Protein AF-A0A935PCY6-F1 (afdb_monomer)

Nearest PDB structures (foldseek):
  4gn3-assembly4_H  TM=4.640E-01  e=1.807E+00  Pyrobaculum aerophilum
  2j1k-assembly2_B  TM=3.816E-01  e=4.977E+00  Homo sapiens
  5gs1-assembly1_L  TM=2.403E-01  e=5.571E+00  Homo sapiens

Radius of gyration: 30.56 Å; Cα contacts (8 Å, |Δi|>4): 396; chains: 1; bounding box: 49×56×111 Å

Secondary structure (DSSP, 8-state):
---------------------PPPPEEEEEEEEEETTEEEEEEEE-SS-EEE---EE--B-TTSSBPP-GGGTTEEEEEEEEEETTTEEEE-GGG-EEEEE---SS-TTTS-EEEES-EETTEEEBSEEETTEEETHHHHHHHHHHTTSSEEEEEEEEE-SSEEEGGGTEEE-STT-EEEEEEEEES--

Solvent-accessible surface area (backbone atoms only — not comparable to full-atom values): 10637 Å² total; per-residue (Å²): 138,85,82,87,79,84,83,80,79,79,79,81,76,79,77,77,77,72,80,78,77,68,78,69,72,40,61,33,37,39,32,28,31,24,58,92,56,28,40,34,32,48,36,39,36,54,88,85,53,74,48,74,52,83,44,85,42,73,42,18,31,87,91,69,49,74,50,86,37,64,93,41,55,54,25,18,35,34,36,36,33,31,40,38,84,87,80,43,37,32,35,42,74,88,52,56,41,80,78,44,66,45,78,62,87,67,53,95,82,72,58,46,51,75,36,72,51,41,60,53,95,90,28,35,28,27,36,25,25,29,93,95,38,57,47,51,70,54,21,45,19,51,53,18,41,75,73,65,24,55,18,52,75,46,72,45,64,43,85,34,70,58,14,26,22,66,75,65,74,42,75,38,77,49,94,83,27,34,15,31,55,30,38,28,24,23,54,85,106

Sequence (189 aa):
MGRLVALFVAGMGFLIAGSLGASAPVKVTITGCVTGGVLVTEKTDFGTHISEGEYRIRPFVPSGEPLDLAAHEGERIIMTGHLLPGDRFYAYAKSLRVLGPCTATAPPPESSRVYHGPTYKDIRVDRCWRSGDECDQVAADRFCRMHGYAGSADWAHAAHRPTYVIGDNRVCDESFCEGFTYIRCGGPK

Mean predicted aligned error: 16.54 Å

Structure (mmCIF, N/CA/C/O backbone):
data_AF-A0A935PCY6-F1
#
_entry.id   AF-A0A935PCY6-F1
#
loop_
_atom_site.group_PDB
_atom_site.id
_atom_site.type_symbol
_atom_site.label_atom_id
_atom_site.label_alt_id
_atom_site.label_comp_id
_atom_site.label_asym_id
_atom_site.label_entity_id
_atom_site.label_seq_id
_atom_site.pdbx_PDB_ins_code
_atom_site.Cartn_x
_atom_site.Cartn_y
_atom_site.Cartn_z
_atom_site.occupancy
_atom_site.B_iso_or_equiv
_atom_site.auth_seq_id
_atom_site.auth_comp_id
_atom_site.auth_asym_id
_atom_site.auth_atom_id
_atom_site.pdbx_PDB_model_num
ATOM 1 N N . MET A 1 1 ? 15.678 41.956 85.034 1.00 44.72 1 MET A N 1
ATOM 2 C CA . MET A 1 1 ? 16.331 42.106 83.714 1.00 44.72 1 MET A CA 1
ATOM 3 C C . MET A 1 1 ? 15.807 40.991 82.824 1.00 44.72 1 MET A C 1
ATOM 5 O O . MET A 1 1 ? 15.959 39.828 83.176 1.00 44.72 1 MET A O 1
ATOM 9 N N . GLY A 1 2 ? 15.013 41.363 81.817 1.00 39.47 2 GLY A N 1
ATOM 10 C CA . GLY A 1 2 ? 14.062 40.485 81.130 1.00 39.47 2 GLY A CA 1
ATOM 11 C C . GLY A 1 2 ? 14.705 39.518 80.139 1.00 39.47 2 GLY A C 1
ATOM 12 O O . GLY A 1 2 ? 15.582 39.894 79.368 1.00 39.47 2 GLY A O 1
ATOM 13 N N . ARG A 1 3 ? 14.231 38.270 80.156 1.00 42.34 3 ARG A N 1
ATOM 14 C CA . ARG A 1 3 ? 14.512 37.259 79.135 1.00 42.34 3 ARG A CA 1
ATOM 15 C C . ARG A 1 3 ? 13.475 37.401 78.021 1.00 42.34 3 ARG A C 1
ATOM 17 O O . ARG A 1 3 ? 12.295 37.162 78.262 1.00 42.34 3 ARG A O 1
ATOM 24 N N . LEU A 1 4 ? 13.910 37.804 76.827 1.00 44.31 4 LEU A N 1
ATOM 25 C CA . LEU A 1 4 ? 13.098 37.719 75.613 1.00 44.31 4 LEU A CA 1
ATOM 26 C C . LEU A 1 4 ? 12.872 36.242 75.266 1.00 44.31 4 LEU A C 1
ATOM 28 O O . LEU A 1 4 ? 13.824 35.502 75.026 1.00 44.31 4 LEU A O 1
ATOM 32 N N . VAL A 1 5 ? 11.608 35.830 75.229 1.00 46.66 5 VAL A N 1
ATOM 33 C CA . VAL A 1 5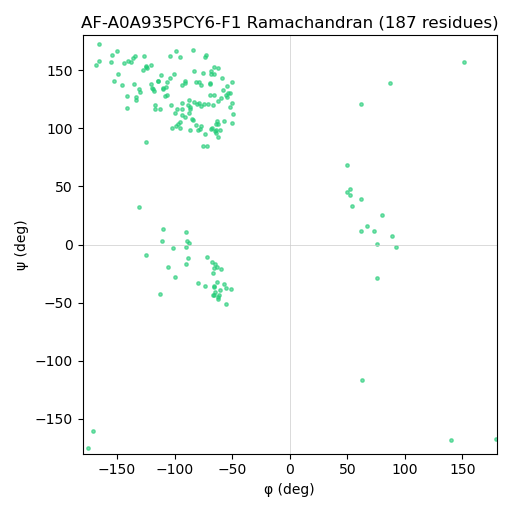 ? 11.167 34.562 74.641 1.00 46.66 5 VAL A CA 1
ATOM 34 C C . VAL A 1 5 ? 10.831 34.849 73.180 1.00 46.66 5 VAL A C 1
ATOM 36 O O . VAL A 1 5 ? 9.862 35.548 72.894 1.00 46.66 5 VAL A O 1
ATOM 39 N N . ALA A 1 6 ? 11.650 34.352 72.254 1.00 46.94 6 ALA A N 1
ATOM 40 C CA . ALA A 1 6 ? 11.364 34.406 70.824 1.00 46.94 6 ALA A CA 1
ATOM 41 C C . ALA A 1 6 ? 10.459 33.222 70.447 1.00 46.94 6 ALA A C 1
ATOM 43 O O . ALA A 1 6 ? 10.893 32.071 70.435 1.00 46.94 6 ALA A O 1
ATOM 44 N N . LEU A 1 7 ? 9.188 33.509 70.166 1.00 44.88 7 LEU A N 1
ATOM 45 C CA . LEU A 1 7 ? 8.232 32.566 69.587 1.00 44.88 7 LEU A CA 1
ATOM 46 C C . LEU A 1 7 ? 8.516 32.422 68.084 1.00 44.88 7 LEU A C 1
ATOM 48 O O . LEU A 1 7 ? 8.147 33.285 67.291 1.00 44.88 7 LEU A O 1
ATOM 52 N N . PHE A 1 8 ? 9.164 31.325 67.689 1.00 42.47 8 PHE A N 1
ATOM 53 C CA . PHE A 1 8 ? 9.205 30.879 66.295 1.00 42.47 8 PHE A CA 1
ATOM 54 C C . PHE A 1 8 ? 7.871 30.200 65.961 1.00 42.47 8 PHE A C 1
ATOM 56 O O . PHE A 1 8 ? 7.646 29.040 66.300 1.00 42.47 8 PHE A O 1
ATOM 63 N N . VAL A 1 9 ? 6.969 30.927 65.301 1.00 50.22 9 VAL A N 1
ATOM 64 C CA . VAL A 1 9 ? 5.782 30.335 64.674 1.00 50.22 9 VAL A CA 1
ATOM 65 C C . VAL A 1 9 ? 6.229 29.723 63.349 1.00 50.22 9 VAL A C 1
ATOM 67 O O . VAL A 1 9 ? 6.404 30.422 62.353 1.00 50.22 9 VAL A O 1
ATOM 70 N N . ALA A 1 10 ? 6.459 28.411 63.345 1.00 54.91 10 ALA A N 1
ATOM 71 C CA . ALA A 1 10 ? 6.641 27.646 62.120 1.00 54.91 10 ALA A CA 1
ATOM 72 C C . ALA A 1 10 ? 5.296 27.598 61.377 1.00 54.91 10 ALA A C 1
ATOM 74 O O . ALA A 1 10 ? 4.399 26.833 61.728 1.00 54.91 10 ALA A O 1
ATOM 75 N N . GLY A 1 11 ? 5.140 28.468 60.378 1.00 44.53 11 GLY A N 1
ATOM 76 C CA . GLY A 1 11 ? 4.009 28.453 59.457 1.00 44.53 11 GLY A CA 1
ATOM 77 C C . GLY A 1 11 ? 4.023 27.164 58.644 1.00 44.53 11 GLY A C 1
ATOM 78 O O . GLY A 1 11 ? 4.728 27.056 57.644 1.00 44.53 11 GLY A O 1
ATOM 79 N N . MET A 1 12 ? 3.255 26.175 59.092 1.00 55.69 12 MET A N 1
ATOM 80 C CA . MET A 1 12 ? 3.036 24.924 58.379 1.00 55.69 12 MET A CA 1
ATOM 81 C C . MET A 1 12 ? 2.067 25.207 57.227 1.00 55.69 12 MET A C 1
ATOM 83 O O . MET A 1 12 ? 0.850 25.103 57.363 1.00 55.69 12 MET A O 1
ATOM 87 N N . GLY A 1 13 ? 2.619 25.665 56.102 1.00 47.38 13 GLY A N 1
ATOM 88 C CA . GLY A 1 13 ? 1.884 25.824 54.856 1.00 47.38 13 GLY A CA 1
ATOM 89 C C . GLY A 1 13 ? 1.383 24.464 54.386 1.00 47.38 13 GLY A C 1
ATOM 90 O O . GLY A 1 13 ? 2.156 23.651 53.884 1.00 47.38 13 GLY A O 1
ATOM 91 N N . PHE A 1 14 ? 0.089 24.211 54.570 1.00 53.06 14 PHE A N 1
ATOM 92 C CA . PHE A 1 14 ? -0.615 23.102 53.938 1.00 53.06 14 PHE A CA 1
ATOM 93 C C . PHE A 1 14 ? -0.608 23.356 52.426 1.00 53.06 14 PHE A C 1
ATOM 95 O O . PHE A 1 14 ? -1.404 24.136 51.905 1.00 53.06 14 PHE A O 1
ATOM 102 N N . LEU A 1 15 ? 0.334 22.734 51.718 1.00 50.97 15 LEU A N 1
ATOM 103 C CA . LEU A 1 15 ? 0.291 22.651 50.265 1.00 50.97 15 LEU A CA 1
ATOM 104 C C . LEU A 1 15 ? -0.899 21.761 49.906 1.00 50.97 15 LEU A C 1
ATOM 106 O O . LEU A 1 15 ? -0.834 20.537 50.007 1.00 50.97 15 LEU A O 1
ATOM 110 N N . ILE A 1 16 ? -2.009 22.389 49.526 1.00 55.97 16 ILE A N 1
ATOM 111 C CA . ILE A 1 16 ? -3.122 21.702 48.880 1.00 55.97 16 ILE A CA 1
ATOM 112 C C . ILE A 1 16 ? -2.562 21.196 47.552 1.00 55.97 16 ILE A C 1
ATOM 114 O O . ILE A 1 16 ? -2.325 21.979 46.632 1.00 55.97 16 ILE A O 1
ATOM 118 N N . ALA A 1 17 ? -2.285 19.895 47.475 1.00 56.72 17 ALA A N 1
ATOM 119 C CA . ALA A 1 17 ? -1.972 19.231 46.223 1.00 56.72 17 ALA A CA 1
ATOM 120 C C . ALA A 1 17 ? -3.190 19.396 45.307 1.00 56.72 17 ALA A C 1
ATOM 122 O O . ALA A 1 17 ? -4.193 18.698 45.454 1.00 56.72 17 ALA A O 1
ATOM 123 N N . GLY A 1 18 ? -3.128 20.378 44.405 1.00 54.00 18 GLY A N 1
ATOM 124 C CA . GLY A 1 18 ? -4.090 20.501 43.324 1.00 54.00 18 GLY A CA 1
ATOM 125 C C . GLY A 1 18 ? -4.130 19.172 42.583 1.00 54.00 18 GLY A C 1
ATOM 126 O O . GLY A 1 18 ? -3.086 18.603 42.262 1.00 54.00 18 GLY A O 1
ATOM 127 N N . SER A 1 19 ? -5.331 18.645 42.370 1.00 58.16 19 SER A N 1
ATOM 128 C CA . SER A 1 19 ? -5.537 17.436 41.588 1.00 58.16 19 SER A CA 1
ATOM 129 C C . SER A 1 19 ? -4.945 17.693 40.204 1.00 58.16 19 SER A C 1
ATOM 131 O O . SER A 1 19 ? -5.502 18.463 39.424 1.00 58.16 19 SER A O 1
ATOM 133 N N . LEU A 1 20 ? -3.789 17.099 39.902 1.00 52.19 20 LEU A N 1
ATOM 134 C CA . LEU A 1 20 ? -3.294 17.031 38.535 1.00 52.19 20 LEU A CA 1
ATOM 135 C C . LEU A 1 20 ? -4.320 16.188 37.780 1.00 52.19 20 LEU A C 1
ATOM 137 O O . LEU A 1 20 ? -4.349 14.967 37.924 1.00 52.19 20 LEU A O 1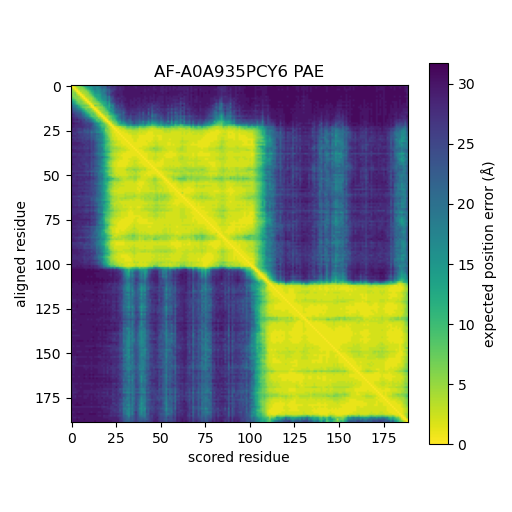
ATOM 141 N N . GLY A 1 21 ? -5.233 16.851 37.071 1.00 51.56 21 GLY A N 1
ATOM 142 C CA . GLY A 1 21 ? -6.240 16.201 36.249 1.00 51.56 21 GLY A CA 1
ATOM 143 C C . GLY A 1 21 ? -5.537 15.417 35.155 1.00 51.56 21 GLY A C 1
ATOM 144 O O . GLY A 1 21 ? -5.195 15.970 34.113 1.00 51.56 21 GLY A O 1
ATOM 145 N N . ALA A 1 22 ? -5.276 14.137 35.411 1.00 62.50 22 ALA A N 1
ATOM 146 C CA . ALA A 1 22 ? -4.904 13.203 34.367 1.00 62.50 22 ALA A CA 1
ATOM 147 C C . ALA A 1 22 ? -5.993 13.261 33.290 1.00 62.50 22 ALA A C 1
ATOM 149 O O . ALA A 1 22 ? -7.181 13.327 33.616 1.00 62.50 22 ALA A O 1
ATOM 150 N N . SER A 1 23 ? -5.586 13.284 32.019 1.00 69.88 23 SER A N 1
ATOM 151 C CA . SER A 1 23 ? -6.525 13.313 30.898 1.00 69.88 23 SER A CA 1
ATOM 152 C C . SER A 1 23 ? -7.545 12.185 31.067 1.00 69.88 23 SER A C 1
ATOM 154 O O . SER A 1 23 ? -7.180 11.011 31.183 1.00 69.88 23 SER A O 1
ATOM 156 N N . ALA A 1 24 ? -8.816 12.568 31.194 1.00 81.81 24 ALA A N 1
ATOM 157 C CA . ALA A 1 24 ? -9.900 11.634 31.438 1.00 81.81 24 ALA A CA 1
ATOM 158 C C . ALA A 1 24 ? -10.077 10.701 30.224 1.00 81.81 24 ALA A C 1
ATOM 160 O O . ALA A 1 24 ? -9.779 11.105 29.098 1.00 81.81 24 ALA A O 1
ATOM 161 N N . PRO A 1 25 ? -10.588 9.472 30.417 1.00 89.00 25 PRO A N 1
ATOM 162 C CA . PRO A 1 25 ? -10.893 8.575 29.308 1.00 89.00 25 PRO A CA 1
ATOM 163 C C . PRO A 1 25 ? -11.827 9.239 28.290 1.00 89.00 25 PRO A C 1
ATOM 165 O O . PRO A 1 25 ? -12.910 9.713 28.641 1.00 89.00 25 PRO A O 1
ATOM 168 N N . VAL A 1 26 ? -11.438 9.232 27.016 1.00 92.75 26 VAL A N 1
ATOM 169 C CA . VAL A 1 26 ? -12.217 9.845 25.934 1.00 92.75 26 VAL A CA 1
ATOM 170 C C . VAL A 1 26 ? -13.028 8.764 25.240 1.00 92.75 26 VAL A C 1
ATOM 172 O O . VAL A 1 26 ? -12.469 7.833 24.667 1.00 92.75 26 VAL A O 1
ATOM 175 N N . LYS A 1 27 ? -14.359 8.851 25.304 1.00 95.25 27 LYS A N 1
ATOM 176 C CA . LYS A 1 27 ? -15.231 7.925 24.574 1.00 95.25 27 LYS A CA 1
ATOM 177 C C . LYS A 1 27 ? -15.122 8.196 23.073 1.00 95.25 27 LYS A C 1
ATOM 179 O O . LYS A 1 27 ? -15.321 9.329 22.649 1.00 95.25 27 LYS A O 1
ATOM 184 N N . VAL A 1 28 ? -14.871 7.151 22.291 1.00 95.69 28 VAL A N 1
ATOM 185 C CA . VAL A 1 28 ? -14.790 7.236 20.828 1.00 95.69 28 VAL A CA 1
ATOM 186 C C . VAL A 1 28 ? -15.494 6.067 20.159 1.00 95.69 28 VAL A C 1
ATOM 188 O O . VAL A 1 28 ? -15.651 4.994 20.749 1.00 95.69 28 VAL A O 1
ATOM 191 N N . THR A 1 29 ? -15.888 6.274 18.907 1.00 96.94 29 THR A N 1
ATOM 192 C CA . THR A 1 29 ? -16.299 5.205 17.998 1.00 96.94 29 THR A CA 1
ATOM 193 C C . THR A 1 29 ? -15.336 5.163 16.825 1.00 96.94 29 THR A C 1
ATOM 195 O O . THR A 1 29 ? -15.188 6.146 16.106 1.00 96.94 29 THR A O 1
ATOM 198 N N . ILE A 1 30 ? -14.675 4.027 16.641 1.00 96.25 30 ILE A N 1
ATOM 199 C CA . ILE A 1 30 ? -13.683 3.832 15.588 1.00 96.25 30 ILE A CA 1
ATOM 200 C C . ILE A 1 30 ? -14.292 2.937 14.524 1.00 96.25 30 ILE A C 1
ATOM 202 O O . ILE A 1 30 ? -14.818 1.868 14.831 1.00 96.25 30 ILE A O 1
ATOM 206 N N . THR A 1 31 ? -14.212 3.391 13.280 1.00 95.62 31 THR A N 1
ATOM 207 C CA . THR A 1 31 ? -14.486 2.595 12.086 1.00 95.62 31 THR A CA 1
ATOM 208 C C . THR A 1 31 ? -13.171 2.356 11.367 1.00 95.62 31 THR A C 1
ATOM 210 O O . THR A 1 31 ? -12.374 3.285 11.209 1.00 95.62 31 THR A O 1
ATOM 213 N N . GLY A 1 32 ? -12.932 1.121 10.947 1.00 93.25 32 GLY A N 1
ATOM 214 C CA . GLY A 1 32 ? -11.703 0.770 10.258 1.00 93.25 32 GLY A CA 1
ATOM 215 C C . GLY A 1 32 ? -11.680 -0.668 9.773 1.00 93.25 32 GLY A C 1
ATOM 216 O O . GLY A 1 32 ? -12.651 -1.412 9.910 1.00 93.25 32 GLY A O 1
ATOM 217 N N . CYS A 1 33 ? -10.538 -1.045 9.226 1.00 93.12 33 CYS A N 1
ATOM 218 C CA . CYS A 1 33 ? -10.284 -2.337 8.619 1.00 93.12 33 CYS A CA 1
ATOM 219 C C . CYS A 1 33 ? -9.403 -3.212 9.493 1.00 93.12 33 CYS A C 1
ATOM 221 O O . CYS A 1 33 ? -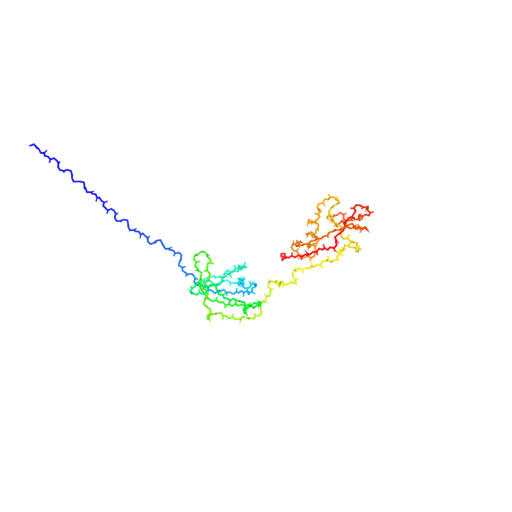8.423 -2.733 10.057 1.00 93.12 33 CYS A O 1
ATOM 223 N N . VAL A 1 34 ? -9.698 -4.505 9.578 1.00 93.38 34 VAL A N 1
ATOM 224 C CA . VAL A 1 34 ? -8.782 -5.446 10.230 1.00 93.38 34 VAL A CA 1
ATOM 225 C C . VAL A 1 34 ? -7.781 -5.966 9.208 1.00 93.38 34 VAL A C 1
ATOM 227 O O . VAL A 1 34 ? -8.166 -6.551 8.196 1.00 93.38 34 VAL A O 1
ATOM 230 N N . THR A 1 35 ? -6.494 -5.729 9.459 1.00 85.19 35 THR A N 1
ATOM 231 C CA . THR A 1 35 ? -5.405 -6.152 8.569 1.00 85.19 35 THR A CA 1
ATOM 232 C C . THR A 1 35 ? -4.196 -6.632 9.363 1.00 85.19 35 THR A C 1
ATOM 234 O O . THR A 1 35 ? -3.564 -5.863 10.093 1.00 85.19 35 THR A O 1
ATOM 237 N N . GLY A 1 36 ? -3.830 -7.900 9.206 1.00 79.12 36 GLY A N 1
ATOM 238 C CA . GLY A 1 36 ? -2.776 -8.547 9.983 1.00 79.12 36 GLY A CA 1
ATOM 239 C C . GLY A 1 36 ? -3.101 -8.593 11.477 1.00 79.12 36 GLY A C 1
ATOM 240 O O . GLY A 1 36 ? -2.221 -8.327 12.301 1.00 79.12 36 GLY A O 1
ATOM 241 N N . GLY A 1 37 ? -4.369 -8.848 11.823 1.00 82.38 37 GLY A N 1
ATOM 242 C CA . GLY A 1 37 ? -4.845 -8.932 13.208 1.00 82.38 37 GLY A CA 1
ATOM 243 C C . GLY A 1 37 ? -4.812 -7.611 13.986 1.00 82.38 37 GLY A C 1
ATOM 244 O O . GLY A 1 37 ? -4.869 -7.621 15.216 1.00 82.38 37 GLY A O 1
ATOM 245 N N . VAL A 1 38 ? -4.688 -6.467 13.304 1.00 87.94 38 VAL A N 1
ATOM 246 C CA . VAL A 1 38 ? -4.789 -5.132 13.913 1.00 87.94 38 VAL A CA 1
ATOM 247 C C . VAL A 1 38 ? -5.851 -4.301 13.213 1.00 87.94 38 VAL A C 1
ATOM 249 O O . VAL A 1 38 ? -6.113 -4.497 12.031 1.00 87.94 38 VAL A O 1
ATOM 252 N N . LEU A 1 39 ? -6.438 -3.352 13.938 1.00 92.38 39 LEU A N 1
ATOM 253 C CA . LEU A 1 39 ? -7.409 -2.421 13.379 1.00 92.38 39 LEU A CA 1
ATOM 254 C C . LEU A 1 39 ? -6.665 -1.227 12.770 1.00 92.38 39 LEU A C 1
ATOM 256 O O . LEU A 1 39 ? -5.957 -0.507 13.470 1.00 92.38 39 LEU A O 1
ATOM 260 N N . VAL A 1 40 ? -6.817 -1.027 11.468 1.00 92.25 40 VAL A N 1
ATOM 261 C CA . VAL A 1 40 ? -6.388 0.157 10.724 1.00 92.25 40 VAL A CA 1
ATOM 262 C C . VAL A 1 40 ? -7.570 1.114 10.670 1.00 92.25 40 VAL A C 1
ATOM 264 O O . VAL A 1 40 ? -8.595 0.800 10.069 1.00 92.25 40 VAL A O 1
ATOM 267 N N . THR A 1 41 ? -7.476 2.250 11.353 1.00 91.31 41 THR A N 1
ATOM 268 C CA . THR A 1 41 ? -8.578 3.214 11.418 1.00 91.31 41 THR A CA 1
ATOM 269 C C . THR A 1 41 ? -8.822 3.871 10.064 1.00 91.31 41 THR A C 1
ATOM 271 O O . THR A 1 41 ? -7.888 4.127 9.320 1.00 91.31 41 THR A O 1
ATOM 274 N N . GLU A 1 42 ? -10.073 4.197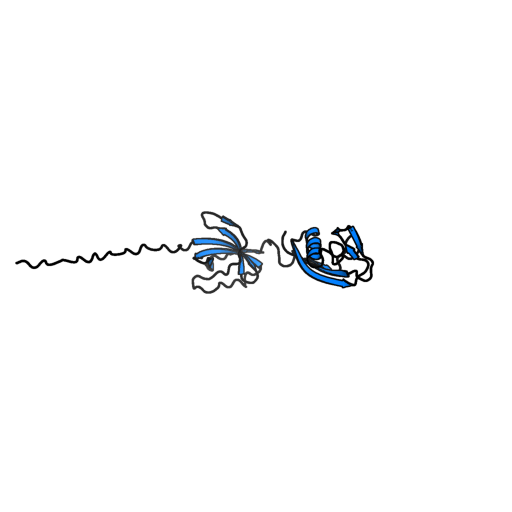 9.772 1.00 89.38 42 GLU A N 1
ATOM 275 C CA . GLU A 1 42 ? -10.448 5.103 8.676 1.00 89.38 42 GLU A CA 1
ATOM 276 C C . GLU A 1 42 ? -11.033 6.391 9.256 1.00 89.38 42 GLU A C 1
ATOM 278 O O . GLU A 1 42 ? -10.743 7.503 8.815 1.00 89.38 42 GLU A O 1
ATOM 283 N N . LYS A 1 43 ? -11.874 6.215 10.280 1.00 91.69 43 LYS A N 1
ATOM 284 C CA . LYS A 1 43 ? -12.633 7.272 10.925 1.00 91.69 43 LYS A CA 1
ATOM 285 C C . LYS A 1 43 ? -12.672 7.030 12.427 1.00 91.69 43 LYS A C 1
ATOM 287 O O . LYS A 1 43 ? -13.122 5.976 12.879 1.00 91.69 43 LYS A O 1
ATOM 292 N N . THR A 1 44 ? -12.290 8.043 13.191 1.00 93.75 44 THR A N 1
ATOM 293 C CA . THR A 1 44 ? -12.489 8.103 14.640 1.00 93.75 44 THR A CA 1
ATOM 294 C C . THR A 1 44 ? -13.481 9.212 14.960 1.00 93.75 44 THR A C 1
ATOM 296 O O . THR A 1 44 ? -13.239 10.383 14.682 1.00 93.75 44 THR A O 1
ATOM 299 N N . ASP A 1 45 ? -14.619 8.836 15.529 1.00 94.44 45 ASP A N 1
ATOM 300 C CA . ASP A 1 45 ? -15.678 9.747 15.949 1.00 94.44 45 ASP A CA 1
ATOM 301 C C . ASP A 1 45 ? -15.583 9.994 17.461 1.00 94.44 45 ASP A C 1
ATOM 303 O O . ASP A 1 45 ? -15.791 9.081 18.269 1.00 94.44 45 ASP A O 1
ATOM 307 N N . PHE A 1 46 ? -15.255 11.232 17.836 1.00 92.81 46 PHE A N 1
ATOM 308 C CA . PHE A 1 46 ? -15.149 11.688 19.226 1.00 92.81 46 PHE A CA 1
ATOM 309 C C . PHE A 1 46 ? -16.481 12.228 19.776 1.00 92.81 46 PHE A C 1
ATOM 311 O O . PHE A 1 46 ? -16.529 12.764 20.883 1.00 92.81 46 PHE A O 1
ATOM 318 N N . GLY A 1 47 ? -17.564 12.168 18.996 1.00 91.06 47 GLY A N 1
ATOM 319 C CA . GLY A 1 47 ? -18.871 12.755 19.300 1.00 91.06 47 GLY A CA 1
ATOM 320 C C . GLY A 1 47 ? -18.939 14.275 19.113 1.00 91.06 47 GLY A C 1
ATOM 321 O O . GLY A 1 47 ? -20.002 14.799 18.799 1.00 91.06 47 GLY A O 1
ATOM 322 N N . THR A 1 48 ? -17.822 14.990 19.278 1.00 88.88 48 THR A N 1
ATOM 323 C CA . THR A 1 48 ? -17.722 16.443 19.033 1.00 88.88 48 THR A CA 1
ATOM 324 C C . THR A 1 48 ? -17.105 16.779 17.682 1.00 88.88 48 THR A C 1
ATOM 326 O O . THR A 1 48 ? -17.392 17.828 17.112 1.00 88.88 48 THR A O 1
ATOM 329 N N . HIS A 1 49 ? -16.247 15.899 17.177 1.00 87.62 49 HIS A N 1
ATOM 330 C CA . HIS A 1 49 ? -15.577 16.027 15.895 1.00 87.62 49 HIS A CA 1
ATOM 331 C C . HIS A 1 49 ? -15.200 14.641 15.375 1.00 87.62 49 HIS A C 1
ATOM 333 O O . HIS A 1 49 ? -15.175 13.653 16.116 1.00 87.62 49 HIS A O 1
ATOM 339 N N . ILE A 1 50 ? -14.904 14.591 14.083 1.00 87.69 50 ILE A N 1
ATOM 340 C CA . ILE A 1 50 ? -14.432 13.400 13.394 1.00 87.69 50 ILE A CA 1
ATOM 341 C C . ILE A 1 50 ? -12.967 13.631 13.038 1.00 87.69 50 ILE A C 1
ATOM 343 O O . ILE A 1 50 ? -12.611 14.694 12.532 1.00 87.69 50 ILE A O 1
ATOM 347 N N . SER A 1 51 ? -12.132 12.634 13.301 1.00 82.50 51 SER A N 1
ATOM 348 C CA . SER A 1 51 ? -10.774 12.553 12.778 1.00 82.50 51 SER A CA 1
ATOM 349 C C . SER A 1 51 ? -10.723 11.454 11.728 1.00 82.50 51 SER A C 1
ATOM 351 O O . SER A 1 51 ? -11.151 10.324 11.975 1.00 82.50 51 SER A O 1
ATOM 353 N N . GLU A 1 52 ? -10.216 11.804 10.556 1.00 82.88 52 GLU A N 1
ATOM 354 C CA . GLU A 1 52 ? -9.965 10.880 9.454 1.00 82.88 52 GLU A CA 1
ATOM 355 C C . GLU A 1 52 ? -8.459 10.608 9.379 1.00 82.88 52 GLU A C 1
ATOM 357 O O . GLU A 1 52 ? -7.651 11.502 9.644 1.00 82.88 52 GLU A O 1
ATOM 362 N N . GLY A 1 53 ? -8.079 9.372 9.059 1.00 72.69 53 GLY A N 1
ATOM 363 C CA . GLY A 1 53 ? -6.675 8.975 8.954 1.00 72.69 53 GLY A CA 1
ATOM 364 C C . GLY A 1 53 ? -6.428 7.502 9.270 1.00 72.69 53 GLY A C 1
ATOM 365 O O . GLY A 1 53 ? -7.203 6.864 9.987 1.00 72.69 53 GLY A O 1
ATOM 366 N N . GLU A 1 54 ? -5.320 6.984 8.741 1.00 81.38 54 GLU A N 1
ATOM 367 C CA . GLU A 1 54 ? -4.918 5.580 8.853 1.00 81.38 54 GLU A CA 1
ATOM 368 C C . GLU A 1 54 ? -3.942 5.362 10.012 1.00 81.38 54 GLU A C 1
ATOM 370 O O . GLU A 1 54 ? -2.737 5.596 9.903 1.00 81.38 54 GLU A O 1
ATOM 375 N N . TYR A 1 55 ? -4.462 4.871 11.136 1.00 84.75 55 TYR A N 1
ATOM 376 C CA . TYR A 1 55 ? -3.671 4.514 12.309 1.00 84.75 55 TYR A CA 1
ATOM 377 C C . TYR A 1 55 ? -3.813 3.026 12.605 1.00 84.75 55 TYR A C 1
ATOM 379 O O . TYR A 1 55 ? -4.916 2.486 12.662 1.00 84.75 55 TYR A O 1
ATOM 387 N N . ARG A 1 56 ? -2.685 2.347 12.829 1.00 89.06 56 ARG A N 1
ATOM 388 C CA . ARG A 1 56 ? -2.669 0.942 13.254 1.00 89.06 56 ARG A CA 1
ATOM 389 C C . ARG A 1 56 ? -2.822 0.884 14.766 1.00 89.06 56 ARG A C 1
ATOM 391 O O . ARG A 1 56 ? -1.878 1.198 15.489 1.00 89.06 56 ARG A O 1
ATOM 398 N N . ILE A 1 57 ? -3.981 0.447 15.242 1.00 90.50 57 ILE A N 1
ATOM 399 C CA . ILE A 1 57 ? -4.263 0.316 16.670 1.00 90.50 57 ILE A CA 1
ATOM 400 C C . ILE A 1 57 ? -4.455 -1.149 17.061 1.00 90.50 57 ILE A C 1
ATOM 402 O O . ILE A 1 57 ? -5.062 -1.949 16.345 1.00 90.50 57 ILE A O 1
ATOM 406 N N . ARG A 1 58 ? -3.924 -1.503 18.234 1.00 93.19 58 ARG A N 1
ATOM 407 C CA . ARG A 1 58 ? -4.217 -2.770 18.909 1.00 93.19 58 ARG A CA 1
ATOM 408 C C . ARG A 1 58 ? -5.269 -2.486 19.978 1.00 93.19 58 ARG A C 1
ATOM 410 O O . ARG A 1 58 ? -4.910 -1.905 21.002 1.00 93.19 58 ARG A O 1
ATOM 417 N N . PRO A 1 59 ? -6.550 -2.811 19.740 1.00 94.00 59 PRO A N 1
ATOM 418 C CA . PRO A 1 59 ? -7.564 -2.642 20.764 1.00 94.00 59 PRO A CA 1
ATOM 419 C C . PRO A 1 59 ? -7.301 -3.587 21.934 1.00 94.00 59 PRO A C 1
ATOM 421 O O . PRO A 1 59 ? -6.847 -4.715 21.754 1.00 94.00 59 PRO A O 1
ATOM 424 N N . PHE A 1 60 ? -7.636 -3.125 23.130 1.00 95.38 60 PHE A N 1
ATOM 425 C CA . PHE A 1 60 ? -7.651 -3.925 24.348 1.00 95.38 60 PHE A CA 1
ATOM 426 C C . PHE A 1 60 ? -9.093 -4.103 24.811 1.00 95.38 60 PHE A C 1
ATOM 428 O O . PHE A 1 60 ? -9.916 -3.200 24.660 1.00 95.38 60 PHE A O 1
ATOM 435 N N . VAL A 1 61 ? -9.420 -5.246 25.402 1.00 93.62 61 VAL A N 1
ATOM 436 C CA . VAL A 1 61 ? -10.665 -5.380 26.168 1.00 93.62 61 VAL A CA 1
ATOM 437 C C . VAL A 1 61 ? -10.551 -4.609 27.493 1.00 93.62 61 VAL A C 1
ATOM 439 O O . VAL A 1 61 ? -9.441 -4.296 27.926 1.00 93.62 61 VAL A O 1
ATOM 442 N N . PRO A 1 62 ? -11.661 -4.304 28.194 1.00 90.69 62 PRO A N 1
ATOM 443 C CA . PRO A 1 62 ? -11.605 -3.557 29.454 1.00 90.69 62 PRO A CA 1
ATOM 444 C C . PRO A 1 62 ? -10.773 -4.228 30.560 1.00 90.69 62 PRO A C 1
ATOM 446 O O . PRO A 1 62 ? -10.310 -3.537 31.461 1.00 90.69 62 PRO A O 1
ATOM 449 N N . SER A 1 63 ? -10.551 -5.548 30.487 1.00 90.25 63 SER A N 1
ATOM 450 C CA . SER A 1 63 ? -9.637 -6.276 31.382 1.00 90.25 63 SER A CA 1
ATOM 451 C C . SER A 1 63 ? -8.152 -5.994 31.111 1.00 90.25 63 SER A C 1
ATOM 453 O O . SER A 1 63 ? -7.312 -6.367 31.923 1.00 90.25 63 SER A O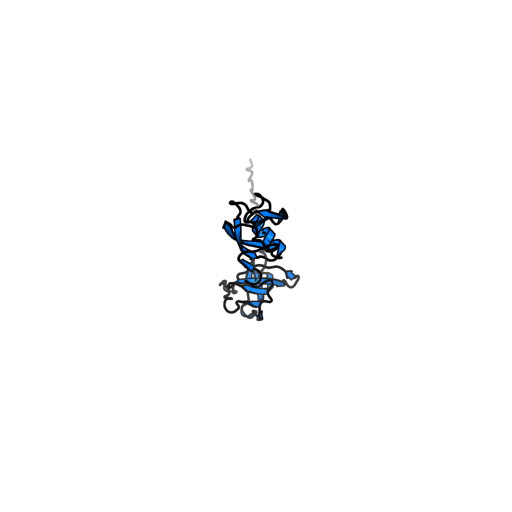 1
ATOM 455 N N . GLY A 1 64 ? -7.816 -5.321 30.005 1.00 91.06 64 GLY A N 1
ATOM 456 C CA . GLY A 1 64 ? -6.449 -4.968 29.615 1.00 91.06 64 GLY A CA 1
ATOM 457 C C . GLY A 1 64 ? -5.756 -5.984 28.708 1.00 91.06 64 GLY A C 1
ATOM 458 O O . GLY A 1 64 ? -4.631 -5.736 28.281 1.00 91.06 64 GLY A O 1
ATOM 459 N N . GLU A 1 65 ? -6.409 -7.095 28.379 1.00 92.38 65 GLU A N 1
ATOM 460 C CA . GLU A 1 65 ? -5.903 -8.056 27.396 1.00 92.38 65 GLU A CA 1
ATOM 461 C C . GLU A 1 65 ? -6.083 -7.516 25.966 1.00 92.38 65 GLU A C 1
ATOM 463 O O . GLU A 1 65 ? -7.047 -6.787 25.706 1.00 92.38 65 GLU A O 1
ATOM 468 N N . PRO A 1 66 ? -5.184 -7.837 25.018 1.00 93.38 66 PRO A N 1
ATOM 469 C CA . PRO A 1 66 ? -5.401 -7.522 23.610 1.00 93.38 66 PRO A CA 1
ATOM 470 C C . PRO A 1 66 ? -6.699 -8.159 23.109 1.00 93.38 66 PRO A C 1
ATOM 472 O O . PRO A 1 66 ? -6.955 -9.338 23.349 1.00 93.38 66 PRO A O 1
ATOM 475 N N . LEU A 1 67 ? -7.517 -7.385 22.402 1.00 93.81 67 LEU A N 1
ATOM 476 C CA . LEU A 1 67 ? -8.697 -7.908 21.731 1.00 93.81 67 LEU A CA 1
ATOM 477 C C . LEU A 1 67 ? -8.249 -8.685 20.488 1.00 93.81 67 LEU A C 1
ATOM 479 O O . LEU A 1 67 ? -7.605 -8.118 19.605 1.00 93.81 67 LEU A O 1
ATOM 483 N N . ASP A 1 68 ? -8.602 -9.967 20.423 1.00 91.81 68 ASP A N 1
ATOM 484 C CA . ASP A 1 68 ? -8.356 -10.787 19.241 1.00 91.81 68 ASP A CA 1
ATOM 485 C C . ASP A 1 68 ? -9.287 -10.364 18.099 1.00 91.81 68 ASP A C 1
ATOM 487 O O . ASP A 1 68 ? -10.513 -10.382 18.228 1.00 91.81 68 ASP A O 1
ATOM 491 N N . LEU A 1 69 ? -8.684 -9.956 16.985 1.00 93.19 69 LEU A N 1
ATOM 492 C CA . LEU A 1 69 ? -9.381 -9.551 15.769 1.00 93.19 69 LEU A CA 1
ATOM 493 C C . LEU A 1 69 ? -9.183 -10.545 14.622 1.00 93.19 69 LEU A C 1
ATOM 495 O O . LEU A 1 69 ? -9.675 -10.287 13.530 1.00 93.19 69 LEU A O 1
ATOM 499 N N . ALA A 1 70 ? -8.491 -11.670 14.832 1.00 86.62 70 ALA A N 1
ATOM 500 C CA . ALA A 1 70 ? -8.157 -12.603 13.756 1.00 86.62 70 ALA A CA 1
ATOM 501 C C . ALA A 1 70 ? -9.398 -13.124 13.008 1.00 86.62 70 ALA A C 1
ATOM 503 O O . ALA A 1 70 ? -9.356 -13.312 11.795 1.00 86.62 70 ALA A O 1
ATOM 504 N N . ALA A 1 71 ? -10.521 -13.295 13.711 1.00 88.75 71 ALA A N 1
ATOM 505 C CA . ALA A 1 71 ? -11.794 -13.718 13.122 1.00 88.75 71 ALA A CA 1
ATOM 506 C C . ALA A 1 71 ? -12.427 -12.681 12.174 1.00 88.75 71 ALA A C 1
ATOM 508 O O . ALA A 1 71 ? -13.333 -13.024 11.423 1.00 88.75 71 ALA A O 1
ATOM 509 N N . HIS A 1 72 ? -11.958 -11.435 12.221 1.00 92.81 72 HIS A N 1
ATOM 510 C CA . HIS A 1 72 ? -12.479 -10.305 11.456 1.00 92.81 72 HIS A CA 1
ATOM 511 C C . HIS A 1 72 ? -11.505 -9.838 10.370 1.00 92.81 72 HIS A C 1
ATOM 513 O O . HIS A 1 72 ? -11.667 -8.748 9.834 1.00 92.81 72 HIS A O 1
ATOM 519 N N . GLU A 1 73 ? -10.470 -10.620 10.055 1.00 88.38 73 GLU A N 1
ATOM 520 C CA . GLU A 1 73 ? -9.475 -10.264 9.042 1.00 88.38 73 GLU A CA 1
ATOM 521 C C . GLU A 1 73 ? -10.134 -9.955 7.685 1.00 88.38 73 GLU A C 1
ATOM 523 O O . GLU A 1 73 ? -10.935 -10.735 7.170 1.00 88.38 73 GLU A O 1
ATOM 528 N N . GLY A 1 74 ? -9.798 -8.800 7.101 1.00 85.94 74 GLY A N 1
ATOM 529 C CA . GLY A 1 74 ? -10.401 -8.327 5.852 1.00 85.94 74 GLY A CA 1
ATOM 530 C C . GLY A 1 74 ? -11.818 -7.760 6.001 1.00 85.94 74 GLY A C 1
ATOM 531 O O . GLY A 1 74 ? -12.398 -7.303 5.012 1.00 85.94 74 GLY A O 1
ATOM 532 N N . GLU A 1 75 ? -12.377 -7.739 7.211 1.00 93.12 75 GLU A N 1
ATOM 533 C CA . GLU A 1 75 ? -13.654 -7.100 7.500 1.00 93.12 75 GLU A CA 1
ATOM 534 C C . GLU A 1 75 ? -13.460 -5.643 7.924 1.00 93.12 75 GLU A C 1
ATOM 536 O O . GLU A 1 75 ? -12.561 -5.279 8.692 1.00 93.12 75 GLU A O 1
ATOM 541 N N . ARG A 1 76 ? -14.368 -4.797 7.439 1.00 94.62 76 ARG A N 1
ATOM 542 C CA . ARG A 1 76 ? -14.555 -3.446 7.943 1.00 94.62 76 ARG A CA 1
ATOM 543 C C . ARG A 1 76 ? -15.442 -3.527 9.167 1.00 94.62 76 ARG A C 1
ATOM 545 O O . ARG A 1 76 ? -16.579 -3.998 9.093 1.00 94.62 76 ARG A O 1
ATOM 552 N N . ILE A 1 77 ? -14.946 -3.030 10.287 1.00 96.19 77 ILE A N 1
ATOM 553 C CA . ILE A 1 77 ? -15.642 -3.092 11.563 1.00 96.19 77 ILE A CA 1
ATOM 554 C C . ILE A 1 77 ? -15.789 -1.704 12.174 1.00 96.19 77 ILE A C 1
ATOM 556 O O . ILE A 1 77 ? -14.999 -0.791 11.929 1.00 96.19 77 ILE A O 1
ATOM 560 N N . ILE A 1 78 ? -16.820 -1.554 12.995 1.00 97.19 78 ILE A N 1
ATOM 561 C CA . ILE A 1 78 ? -17.020 -0.400 13.864 1.00 97.19 78 ILE A CA 1
ATOM 562 C C . ILE A 1 78 ? -17.084 -0.872 15.311 1.00 97.19 78 ILE A C 1
ATOM 564 O O . ILE A 1 78 ? -17.696 -1.899 15.613 1.00 97.19 78 ILE A O 1
ATOM 568 N N . MET A 1 79 ? -16.445 -0.132 16.214 1.00 96.12 79 MET A N 1
ATOM 569 C CA . MET A 1 79 ? -16.494 -0.419 17.644 1.00 96.12 79 MET A CA 1
ATOM 570 C C . MET A 1 79 ? -16.375 0.848 18.486 1.00 96.12 79 MET A C 1
ATOM 572 O O . MET A 1 79 ? -15.681 1.802 18.136 1.00 96.12 79 MET A O 1
ATOM 576 N N . THR A 1 80 ? -17.049 0.841 19.630 1.00 97.31 80 THR A N 1
ATOM 577 C CA . THR A 1 80 ? -17.001 1.911 20.626 1.00 97.31 80 THR A CA 1
ATOM 578 C C . THR A 1 80 ? -16.063 1.519 21.762 1.00 97.31 80 THR A C 1
ATOM 580 O O . THR A 1 80 ? -15.980 0.352 22.150 1.00 97.31 80 THR A O 1
ATOM 583 N N . GLY A 1 81 ? -15.382 2.504 22.335 1.00 96.12 81 GLY A N 1
ATOM 584 C CA . GLY A 1 81 ? -14.507 2.294 23.479 1.00 96.12 81 GLY A CA 1
ATOM 585 C C . GLY A 1 81 ? -14.018 3.597 24.090 1.00 96.12 81 GLY A C 1
ATOM 586 O O . GLY A 1 81 ? -14.603 4.661 23.867 1.00 96.12 81 GLY A O 1
ATOM 587 N N . HIS A 1 82 ? -12.929 3.501 24.846 1.00 95.50 82 HIS A N 1
ATOM 588 C CA . HIS A 1 82 ? -12.234 4.649 25.412 1.00 95.50 82 HIS A CA 1
ATOM 589 C C . HIS A 1 82 ? -10.796 4.736 24.918 1.00 95.50 82 HIS A C 1
ATOM 591 O O . HIS A 1 82 ? -10.068 3.746 24.955 1.00 95.50 82 HIS A O 1
ATOM 597 N N . LEU A 1 83 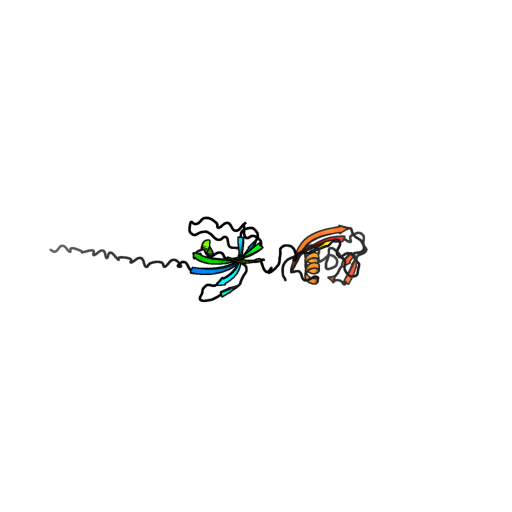? -10.377 5.935 24.524 1.00 92.50 83 LEU A N 1
ATOM 598 C CA . LEU A 1 83 ? -8.971 6.289 24.399 1.00 92.50 83 LEU A CA 1
ATOM 599 C C . LEU A 1 83 ? -8.465 6.805 25.745 1.00 92.50 83 LEU A C 1
ATOM 601 O O . LEU A 1 83 ? -9.032 7.730 26.333 1.00 92.50 83 LEU A O 1
ATOM 605 N N . LEU A 1 84 ? -7.411 6.167 26.234 1.00 90.62 84 LEU A N 1
ATOM 606 C CA . LEU A 1 84 ? -6.669 6.550 27.429 1.00 90.62 84 LEU A CA 1
ATOM 607 C C . LEU A 1 84 ? -5.337 7.208 27.033 1.00 90.62 84 LEU A C 1
ATOM 609 O O . LEU A 1 84 ? -4.876 7.016 25.904 1.00 90.62 84 LEU A O 1
ATOM 613 N N . PRO A 1 85 ? -4.690 7.952 27.951 1.00 85.44 85 PRO A N 1
ATOM 614 C CA . PRO A 1 85 ? -3.367 8.521 27.713 1.00 85.44 85 PRO A CA 1
ATOM 615 C C . PRO A 1 85 ? -2.364 7.485 27.190 1.00 85.44 85 PRO A C 1
ATOM 617 O O . PRO A 1 85 ? -2.328 6.344 27.658 1.00 85.44 85 PRO A O 1
ATOM 620 N N . GLY A 1 86 ? -1.538 7.901 26.228 1.00 83.50 86 GLY A N 1
ATOM 621 C CA . GLY A 1 86 ? -0.652 6.997 25.490 1.00 83.50 86 GLY A CA 1
ATOM 622 C C . GLY A 1 86 ? -1.360 6.229 24.371 1.00 83.50 86 GLY A C 1
ATOM 623 O O . GLY A 1 86 ? -0.934 5.123 24.045 1.00 83.50 86 GLY A O 1
ATOM 624 N N . ASP A 1 87 ? -2.452 6.791 23.841 1.00 83.19 87 ASP A N 1
ATOM 625 C CA . ASP A 1 87 ? -3.201 6.323 22.667 1.00 83.19 87 ASP A CA 1
ATOM 626 C C . ASP A 1 87 ? -3.659 4.863 22.750 1.00 83.19 87 ASP A C 1
ATOM 628 O O . ASP A 1 87 ? -3.764 4.136 21.760 1.00 83.19 87 ASP A O 1
ATOM 632 N N . ARG A 1 88 ? -3.959 4.418 23.974 1.00 91.12 88 ARG A N 1
ATOM 633 C CA . ARG A 1 88 ? -4.453 3.066 24.222 1.00 91.12 88 ARG A CA 1
ATOM 634 C C . ARG A 1 88 ? -5.958 3.038 24.064 1.00 91.12 88 ARG A C 1
ATOM 636 O O . ARG A 1 88 ? -6.683 3.666 24.836 1.00 91.12 88 ARG A O 1
ATOM 643 N N . PHE A 1 89 ? -6.417 2.270 23.087 1.00 94.94 89 PHE A N 1
ATOM 644 C CA . PHE A 1 89 ? -7.832 2.089 22.826 1.00 94.94 89 PHE A CA 1
ATOM 645 C C . PHE A 1 89 ? -8.377 0.849 23.539 1.00 94.94 89 PHE A C 1
ATOM 647 O O . PHE A 1 89 ? -7.983 -0.277 23.241 1.00 94.94 89 PHE A O 1
ATOM 654 N N . TYR A 1 90 ? -9.309 1.064 24.464 1.00 95.88 90 TYR A N 1
ATOM 655 C CA . TYR A 1 90 ? -10.016 0.015 25.191 1.00 95.88 90 TYR A CA 1
ATOM 656 C C . TYR A 1 90 ? -11.414 -0.148 24.602 1.00 95.88 90 TYR A C 1
ATOM 658 O O . TYR A 1 90 ? -12.318 0.645 24.879 1.00 95.88 90 TYR A O 1
ATOM 666 N N . ALA A 1 91 ? -11.574 -1.163 23.762 1.00 95.44 91 ALA A N 1
ATOM 667 C CA . ALA A 1 91 ? -12.791 -1.448 23.026 1.00 95.44 91 ALA A CA 1
ATOM 668 C C . ALA A 1 91 ? -13.806 -2.204 23.888 1.00 95.44 91 ALA A C 1
ATOM 670 O O . ALA A 1 91 ? -13.483 -3.157 24.601 1.00 95.44 91 ALA A O 1
ATOM 671 N N . TYR A 1 92 ? -15.082 -1.852 23.755 1.00 95.12 92 TYR A N 1
ATOM 672 C CA . TYR A 1 92 ? -16.155 -2.701 24.250 1.00 95.12 92 TYR A CA 1
ATOM 673 C C . TYR A 1 92 ? -16.413 -3.801 23.223 1.00 95.12 92 TYR A C 1
ATOM 675 O O . TYR A 1 92 ? -17.079 -3.555 22.219 1.00 95.12 92 TYR A O 1
ATOM 683 N N . ALA A 1 93 ? -15.945 -5.023 23.479 1.00 90.62 9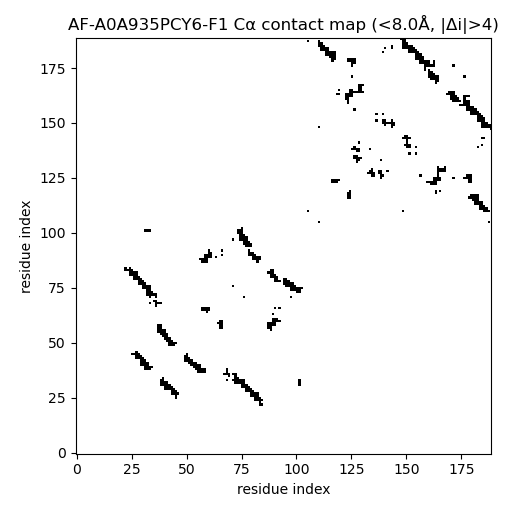3 ALA A N 1
ATOM 684 C CA . ALA A 1 93 ? -16.103 -6.148 22.547 1.00 90.62 93 ALA A CA 1
ATOM 685 C C . ALA A 1 93 ? -17.562 -6.340 22.076 1.00 90.62 93 ALA A C 1
ATOM 687 O O . ALA A 1 93 ? -17.825 -6.552 20.899 1.00 90.62 93 ALA A O 1
ATOM 688 N N . LYS A 1 94 ? -18.541 -6.140 22.972 1.00 93.62 94 LYS A N 1
ATOM 689 C CA . LYS A 1 94 ? -19.981 -6.222 22.649 1.00 93.62 94 LYS A CA 1
ATOM 690 C C . LYS A 1 94 ? -20.483 -5.149 21.673 1.00 93.62 94 LYS A C 1
ATOM 692 O O . LYS A 1 94 ? -21.588 -5.281 21.147 1.00 93.62 94 LYS A O 1
ATOM 697 N N . SER A 1 95 ? -19.725 -4.075 21.465 1.00 95.06 95 SER A N 1
ATOM 698 C CA . SER A 1 95 ? -20.051 -3.005 20.515 1.00 95.06 95 SER A CA 1
ATOM 699 C C . SER A 1 95 ? -19.520 -3.266 19.106 1.00 95.06 95 SER A C 1
ATOM 701 O O . SER A 1 95 ? -19.941 -2.570 18.191 1.00 95.06 95 SER A O 1
ATOM 703 N N . LEU A 1 96 ? -18.648 -4.267 18.925 1.00 96.25 96 LEU A N 1
ATOM 704 C CA . LEU A 1 96 ? -18.096 -4.619 17.620 1.00 96.25 96 LEU A CA 1
ATOM 705 C C . LEU A 1 96 ? -19.231 -4.992 16.661 1.00 96.25 96 LEU A C 1
ATOM 707 O O . LEU A 1 96 ? -20.081 -5.833 16.973 1.00 96.25 96 LEU A O 1
ATOM 711 N N . ARG A 1 97 ? -19.270 -4.337 15.502 1.00 97.19 97 ARG A N 1
ATOM 712 C CA . ARG A 1 97 ? -20.171 -4.666 14.395 1.00 97.19 97 ARG A CA 1
ATOM 713 C C . ARG A 1 97 ? -19.370 -4.750 13.110 1.00 97.19 97 ARG A C 1
ATOM 715 O O . ARG A 1 97 ? -18.580 -3.856 12.817 1.00 97.19 97 ARG A O 1
ATOM 722 N N . VAL A 1 98 ? -19.625 -5.802 12.344 1.00 96.31 98 VAL A N 1
ATOM 723 C CA . VAL A 1 98 ? -19.114 -5.950 10.983 1.00 96.31 98 VAL A CA 1
ATOM 724 C C . VAL A 1 98 ? -19.983 -5.102 10.064 1.00 96.31 98 VAL A C 1
ATOM 726 O O . VAL A 1 98 ? -21.202 -5.263 10.030 1.00 96.31 98 VAL A O 1
ATOM 729 N N . LEU A 1 99 ? -19.360 -4.158 9.366 1.00 93.88 99 LEU A N 1
ATOM 730 C CA . LEU A 1 99 ? -20.018 -3.288 8.391 1.00 93.88 99 LEU A CA 1
ATOM 731 C C . LEU A 1 99 ? -20.009 -3.887 6.981 1.00 93.88 99 LEU A C 1
ATOM 733 O O . LEU A 1 99 ? -20.765 -3.441 6.122 1.00 93.88 99 LEU A O 1
ATOM 737 N N . GLY A 1 100 ? -19.159 -4.884 6.746 1.00 90.62 100 GLY A N 1
ATOM 738 C CA . GLY A 1 100 ? -18.975 -5.540 5.459 1.00 90.62 100 GLY A CA 1
ATOM 739 C C . GLY A 1 100 ? -17.499 -5.839 5.207 1.00 90.62 100 GLY A C 1
ATOM 740 O O . GLY A 1 100 ? -16.685 -5.715 6.124 1.00 90.62 100 GLY A O 1
ATOM 741 N N . PRO A 1 101 ? -17.128 -6.215 3.975 1.00 90.75 101 PRO A N 1
ATOM 742 C CA . PRO A 1 101 ? -15.724 -6.327 3.617 1.00 90.75 101 PRO A CA 1
ATOM 743 C C . PRO A 1 101 ? -15.047 -4.960 3.737 1.00 90.75 101 PRO A C 1
ATOM 745 O O . PRO A 1 101 ? -15.675 -3.912 3.539 1.00 90.75 101 PRO A O 1
ATOM 748 N N . CYS A 1 102 ? -13.751 -4.975 4.020 1.00 85.06 102 CYS A N 1
ATOM 749 C CA . CYS A 1 102 ? -12.901 -3.815 3.833 1.00 85.06 102 CYS A CA 1
ATOM 750 C C . CYS A 1 102 ? -13.118 -3.234 2.441 1.00 85.06 102 CYS A C 1
ATOM 752 O O . CYS A 1 102 ? -12.797 -3.858 1.429 1.00 85.06 102 CYS A O 1
ATOM 754 N N . THR A 1 103 ? -13.703 -2.034 2.392 1.00 70.75 103 THR A N 1
ATOM 755 C CA . THR A 1 103 ? -13.704 -1.244 1.166 1.00 70.75 103 THR A CA 1
ATOM 756 C C . THR A 1 103 ? -12.285 -0.741 1.052 1.00 70.75 103 THR A C 1
ATOM 758 O O . THR A 1 103 ? -11.907 0.195 1.742 1.00 70.75 103 THR A O 1
ATOM 761 N N . ALA A 1 104 ? -11.473 -1.466 0.296 1.00 52.75 104 ALA A N 1
ATOM 762 C CA . ALA A 1 104 ? -10.065 -1.187 0.155 1.00 52.75 104 ALA A CA 1
ATOM 763 C C . ALA A 1 104 ? -9.822 0.295 -0.186 1.00 52.75 104 ALA A C 1
ATOM 765 O O . ALA A 1 104 ? -9.934 0.694 -1.343 1.00 52.75 104 ALA A O 1
ATOM 766 N N . THR A 1 105 ? -9.365 1.083 0.786 1.00 51.06 105 THR A N 1
ATOM 767 C CA . THR A 1 105 ? -8.275 2.013 0.494 1.00 51.06 105 THR A CA 1
ATOM 768 C C . THR A 1 105 ? -7.035 1.129 0.340 1.00 51.06 105 THR A C 1
ATOM 770 O O . THR A 1 105 ? -6.338 0.823 1.294 1.00 51.06 105 THR A O 1
ATOM 773 N N . ALA A 1 106 ? -6.871 0.615 -0.883 1.00 41.91 106 ALA A N 1
ATOM 774 C CA . ALA A 1 106 ? -5.886 -0.364 -1.351 1.00 41.91 106 ALA A CA 1
ATOM 775 C C . ALA A 1 106 ? -5.918 -1.777 -0.708 1.00 41.91 106 ALA A C 1
ATOM 777 O O . ALA A 1 106 ? -5.678 -1.950 0.486 1.00 41.91 106 ALA A O 1
ATOM 778 N N . PRO A 1 107 ? -6.108 -2.834 -1.517 1.00 42.25 107 PRO A N 1
ATOM 779 C CA . PRO A 1 107 ? -5.848 -4.194 -1.076 1.00 42.25 107 PRO A CA 1
ATOM 780 C C . PRO A 1 107 ? -4.329 -4.462 -1.133 1.00 42.25 107 PRO A C 1
ATOM 782 O O . PRO A 1 107 ? -3.671 -4.090 -2.115 1.00 42.25 107 PRO A O 1
ATOM 785 N N . PRO A 1 108 ? -3.727 -5.161 -0.159 1.00 52.09 108 PRO A N 1
ATOM 786 C CA . PRO A 1 108 ? -2.531 -5.941 -0.446 1.00 52.09 108 PRO A CA 1
ATOM 787 C C . PRO A 1 108 ? -3.010 -7.221 -1.160 1.00 52.09 108 PRO A C 1
ATOM 789 O O . PRO A 1 108 ? -3.787 -7.945 -0.543 1.00 52.09 108 PRO A O 1
ATOM 792 N N . PRO A 1 109 ? -2.645 -7.571 -2.413 1.00 48.53 109 PRO A N 1
ATOM 793 C CA . PRO A 1 109 ? -1.724 -7.001 -3.392 1.00 48.53 109 PRO A CA 1
ATOM 794 C C . PRO A 1 109 ? -2.419 -6.726 -4.753 1.00 48.53 109 PRO A C 1
ATOM 796 O O . PRO A 1 109 ? -2.363 -7.554 -5.659 1.00 48.53 109 PRO A O 1
ATOM 799 N N . GLU A 1 110 ? -3.012 -5.541 -4.935 1.00 49.66 110 GLU A N 1
ATOM 800 C CA . GLU A 1 110 ? -3.307 -5.006 -6.289 1.00 49.66 110 GLU A CA 1
ATOM 801 C C . GLU A 1 110 ? -2.703 -3.611 -6.539 1.00 49.66 110 GLU A C 1
ATOM 803 O O . GLU A 1 110 ? -2.635 -3.157 -7.679 1.00 49.66 110 GLU A O 1
ATOM 808 N N . SER A 1 111 ? -2.162 -2.945 -5.509 1.00 60.94 111 SER A N 1
ATOM 809 C CA . SER A 1 111 ? -1.393 -1.693 -5.654 1.00 60.94 111 SER A CA 1
ATOM 810 C C . SER A 1 111 ? 0.103 -1.913 -5.905 1.00 60.94 111 SER A C 1
ATOM 812 O O . SER A 1 111 ? 0.859 -0.948 -6.026 1.00 60.94 111 SER A O 1
ATOM 814 N N . SER A 1 112 ? 0.543 -3.172 -5.998 1.00 74.75 112 SER A N 1
ATOM 815 C CA . SER A 1 112 ? 1.889 -3.516 -6.446 1.00 74.75 112 SER A CA 1
ATOM 816 C C . SER A 1 112 ? 1.842 -4.359 -7.713 1.00 74.75 112 SER A C 1
ATOM 818 O O . SER A 1 112 ? 1.051 -5.293 -7.826 1.00 74.75 112 SER A O 1
ATOM 820 N N . ARG A 1 113 ? 2.675 -4.008 -8.693 1.00 87.50 113 ARG A N 1
ATOM 821 C CA . ARG A 1 113 ? 2.771 -4.716 -9.973 1.00 87.50 113 ARG A CA 1
ATOM 822 C C . ARG A 1 113 ? 4.217 -5.033 -10.275 1.00 87.50 113 ARG A C 1
ATOM 824 O O . ARG A 1 113 ? 5.075 -4.154 -10.209 1.00 87.50 113 ARG A O 1
ATOM 831 N N . VAL A 1 114 ? 4.466 -6.285 -10.640 1.00 93.88 114 VAL A N 1
ATOM 832 C CA . VAL A 1 114 ? 5.770 -6.725 -11.126 1.00 93.88 114 VAL A CA 1
ATOM 833 C C . VAL A 1 114 ? 5.776 -6.649 -12.646 1.00 93.88 114 VAL A C 1
ATOM 835 O O . VAL A 1 114 ? 4.956 -7.266 -13.325 1.00 93.88 114 VAL A O 1
ATOM 838 N N . TYR A 1 115 ? 6.708 -5.874 -13.179 1.00 95.62 115 TYR A N 1
ATOM 839 C CA . TYR A 1 115 ? 7.027 -5.823 -14.593 1.00 95.62 115 TYR A CA 1
ATOM 840 C C . TYR A 1 115 ? 8.223 -6.734 -14.821 1.00 95.62 115 TYR A C 1
ATOM 842 O O . TYR A 1 115 ? 9.341 -6.381 -14.457 1.00 95.62 115 TYR A O 1
ATOM 850 N N . HIS A 1 116 ? 7.988 -7.917 -15.386 1.00 97.12 116 HIS A N 1
ATOM 851 C CA . HIS A 1 116 ? 9.061 -8.813 -15.806 1.00 97.12 116 HIS A CA 1
ATOM 852 C C . HIS A 1 116 ? 9.593 -8.347 -17.143 1.00 97.12 116 HIS A C 1
ATOM 854 O O . HIS A 1 116 ? 8.838 -8.256 -18.108 1.00 97.12 116 HIS A O 1
ATOM 860 N N . GLY A 1 117 ? 10.882 -8.036 -17.181 1.00 95.94 117 GLY A N 1
ATOM 861 C CA . GLY A 1 117 ? 11.490 -7.440 -18.343 1.00 95.94 117 GLY A CA 1
ATOM 862 C C . GLY A 1 117 ? 10.686 -6.233 -18.839 1.00 95.94 117 GLY A C 1
ATOM 863 O O . GLY A 1 117 ? 10.121 -6.312 -19.935 1.00 95.94 117 GLY A O 1
ATOM 864 N N . PRO A 1 118 ? 10.646 -5.120 -18.092 1.00 97.31 118 PRO A N 1
ATOM 865 C CA . PRO A 1 118 ? 9.992 -3.911 -18.566 1.00 97.31 118 PRO A CA 1
ATOM 866 C C . PRO A 1 118 ? 10.628 -3.426 -19.874 1.00 97.31 118 PRO A C 1
ATOM 868 O O . PRO A 1 118 ? 11.848 -3.513 -20.075 1.00 97.31 118 PRO A O 1
ATOM 871 N N . THR A 1 119 ? 9.788 -2.911 -20.765 1.00 97.44 119 THR A N 1
ATOM 872 C CA . THR A 1 119 ? 10.186 -2.311 -22.039 1.00 97.44 119 THR A CA 1
ATOM 873 C C . THR A 1 119 ? 9.589 -0.916 -22.173 1.00 97.44 119 THR A C 1
ATOM 875 O O . THR A 1 119 ? 8.507 -0.630 -21.662 1.00 97.44 119 THR A O 1
ATOM 878 N N . TYR A 1 120 ? 10.290 -0.047 -22.891 1.00 95.75 120 TYR A N 1
ATOM 879 C CA . TYR A 1 120 ? 9.807 1.260 -23.311 1.00 95.75 120 TYR A CA 1
ATOM 880 C C . TYR A 1 120 ? 10.148 1.440 -24.790 1.00 95.75 120 TYR A C 1
ATOM 882 O O . TYR A 1 120 ? 11.294 1.227 -25.181 1.00 95.75 120 TYR A O 1
ATOM 890 N N . LYS A 1 121 ? 9.148 1.778 -25.619 1.00 94.06 121 LYS A N 1
ATOM 891 C CA . LYS A 1 121 ? 9.265 1.752 -27.093 1.00 94.06 121 LYS A CA 1
ATOM 892 C C . LYS A 1 121 ? 9.832 0.418 -27.609 1.00 94.06 121 LYS A C 1
ATOM 894 O O . LYS A 1 121 ? 10.757 0.401 -28.412 1.00 94.06 121 LYS A O 1
ATOM 899 N N . ASP A 1 122 ? 9.314 -0.684 -27.067 1.00 95.44 122 ASP A N 1
ATOM 900 C CA . ASP A 1 122 ? 9.694 -2.065 -27.404 1.00 95.44 122 ASP A CA 1
ATOM 901 C C . ASP A 1 122 ? 11.160 -2.454 -27.132 1.00 95.44 122 ASP A C 1
ATOM 903 O O . ASP A 1 122 ? 11.598 -3.539 -27.509 1.00 95.44 122 ASP A O 1
ATOM 907 N N . ILE A 1 123 ? 11.915 -1.625 -26.402 1.00 97.31 123 ILE A N 1
ATOM 908 C CA . ILE A 1 123 ? 13.298 -1.905 -25.994 1.00 97.31 123 ILE A CA 1
ATOM 909 C C . ILE A 1 123 ? 13.358 -2.047 -24.469 1.00 97.31 123 ILE A C 1
ATOM 911 O O . ILE A 1 123 ? 12.678 -1.323 -23.740 1.00 97.31 123 ILE A O 1
ATOM 915 N N . ARG A 1 124 ? 14.159 -2.999 -23.968 1.00 98.19 124 ARG A N 1
ATOM 916 C CA . ARG A 1 124 ? 14.377 -3.244 -22.530 1.00 98.19 124 ARG A CA 1
ATOM 917 C C . ARG A 1 124 ? 14.773 -1.946 -21.818 1.00 98.19 124 ARG A C 1
ATOM 919 O O . ARG A 1 124 ? 15.695 -1.273 -22.259 1.00 98.19 124 ARG A O 1
ATOM 926 N N . VAL A 1 125 ? 14.115 -1.612 -20.709 1.00 98.19 125 VAL A N 1
ATOM 927 C CA . VAL A 1 125 ? 14.461 -0.411 -19.926 1.00 98.19 125 VAL A CA 1
ATOM 928 C C . VAL A 1 125 ? 15.860 -0.565 -19.328 1.00 98.19 125 VAL A C 1
ATOM 930 O O . VAL A 1 125 ? 16.149 -1.591 -18.706 1.00 98.19 125 VAL A O 1
ATOM 933 N N . ASP A 1 126 ? 16.708 0.440 -19.541 1.00 98.38 126 ASP A N 1
ATOM 934 C CA . ASP A 1 126 ? 18.070 0.504 -19.006 1.00 98.38 126 ASP A CA 1
ATOM 935 C C . ASP A 1 126 ? 18.064 0.674 -17.482 1.00 98.38 126 ASP A C 1
ATOM 937 O O . ASP A 1 126 ? 17.148 1.285 -16.926 1.00 98.38 126 ASP A O 1
ATOM 941 N N . ARG A 1 127 ? 19.089 0.148 -16.802 1.00 97.81 127 ARG A N 1
ATOM 942 C CA . ARG A 1 127 ? 19.249 0.342 -15.355 1.00 97.81 127 ARG A CA 1
ATOM 943 C C . ARG A 1 127 ? 19.448 1.809 -14.973 1.00 97.81 127 ARG A C 1
ATOM 945 O O . ARG A 1 127 ? 19.232 2.149 -13.817 1.00 97.81 127 ARG A O 1
ATOM 952 N N . CYS A 1 128 ? 19.851 2.672 -15.903 1.00 97.75 128 CYS A N 1
ATOM 953 C CA . CYS A 1 128 ? 20.024 4.096 -15.686 1.00 97.75 128 CYS A CA 1
ATOM 954 C C . CYS A 1 128 ? 18.937 4.939 -16.354 1.00 97.75 128 CYS A C 1
ATOM 956 O O . CYS A 1 128 ? 18.561 4.742 -17.510 1.00 97.75 128 CYS A O 1
ATOM 958 N N . TRP A 1 129 ? 18.426 5.925 -15.609 1.00 97.00 129 TRP A N 1
ATOM 959 C CA . TRP A 1 129 ? 17.461 6.878 -16.147 1.00 97.00 129 TRP A CA 1
ATOM 960 C C . TRP A 1 129 ? 18.134 7.881 -17.086 1.00 97.00 129 TRP A C 1
ATOM 962 O O . TRP A 1 129 ? 17.541 8.259 -18.097 1.00 97.00 129 TRP A O 1
ATOM 972 N N . ARG A 1 130 ? 19.374 8.274 -16.768 1.00 95.88 130 ARG A N 1
ATOM 973 C CA . ARG A 1 130 ? 20.284 9.056 -17.614 1.00 95.88 130 ARG A CA 1
ATOM 974 C C . ARG A 1 130 ? 21.558 8.255 -17.860 1.00 95.88 130 ARG A C 1
ATOM 976 O O . ARG A 1 130 ? 21.918 7.390 -17.078 1.00 95.88 130 ARG A O 1
ATOM 983 N N . SER A 1 131 ? 22.265 8.500 -18.950 1.00 90.56 131 SER A N 1
ATOM 984 C CA . SER A 1 131 ? 23.426 7.684 -19.330 1.00 90.56 131 SER A CA 1
ATOM 985 C C . SER A 1 131 ? 24.539 7.773 -18.281 1.00 90.56 131 SER A C 1
ATOM 987 O O . SER A 1 131 ? 25.228 8.788 -18.202 1.00 90.56 131 SER A O 1
ATOM 989 N N . GLY A 1 132 ? 24.723 6.709 -17.494 1.00 91.00 132 GLY A N 1
ATOM 990 C CA . GLY A 1 132 ? 25.705 6.665 -16.405 1.00 91.00 132 GLY A CA 1
ATOM 991 C C . GLY A 1 132 ? 25.337 7.498 -15.170 1.00 91.00 132 GLY A C 1
ATOM 992 O O . GLY A 1 132 ? 26.195 7.697 -14.314 1.00 91.00 132 GLY A O 1
ATOM 993 N N . ASP A 1 133 ? 24.095 7.981 -15.072 1.00 94.81 133 ASP A N 1
ATOM 994 C CA . ASP A 1 133 ? 23.592 8.774 -13.947 1.00 94.81 133 ASP A CA 1
ATOM 995 C C . ASP A 1 133 ? 22.143 8.381 -13.605 1.00 94.81 133 ASP A C 1
ATOM 997 O O . ASP A 1 133 ? 21.407 7.835 -14.428 1.00 94.81 133 ASP A O 1
ATOM 1001 N N . GLU A 1 134 ? 21.708 8.654 -12.375 1.00 95.69 134 GLU A N 1
ATOM 1002 C CA . GLU A 1 134 ? 20.370 8.288 -11.893 1.00 95.69 134 GLU A CA 1
ATOM 1003 C C . GLU A 1 134 ? 20.047 6.792 -12.117 1.00 95.69 134 GLU A C 1
ATOM 1005 O O . GLU A 1 134 ? 18.989 6.425 -12.640 1.00 95.69 134 GLU A O 1
ATOM 1010 N N . CYS A 1 135 ? 20.991 5.924 -11.748 1.00 96.75 135 CYS A N 1
ATOM 1011 C CA . CYS A 1 135 ? 20.887 4.483 -11.942 1.00 96.75 135 CYS A CA 1
ATOM 1012 C C . CYS A 1 135 ? 20.104 3.759 -10.843 1.00 96.75 135 CYS A C 1
ATOM 1014 O O . CYS A 1 135 ? 19.820 4.298 -9.768 1.00 96.75 135 CYS A O 1
ATOM 1016 N N . ASP A 1 136 ? 19.769 2.507 -11.136 1.00 96.94 136 ASP A N 1
ATOM 1017 C CA . ASP A 1 136 ? 19.262 1.515 -10.201 1.00 96.94 136 ASP A CA 1
ATOM 1018 C C . ASP A 1 136 ? 17.917 1.929 -9.600 1.00 96.94 136 ASP A C 1
ATOM 1020 O O . ASP A 1 136 ? 16.932 2.092 -10.325 1.00 96.94 136 ASP A O 1
ATOM 1024 N N . GLN A 1 137 ? 17.861 2.137 -8.284 1.00 95.50 137 GLN A N 1
ATOM 1025 C CA . GLN A 1 137 ? 16.633 2.517 -7.592 1.00 95.50 137 GLN A CA 1
ATOM 1026 C C . GLN A 1 137 ? 16.005 3.783 -8.178 1.00 95.50 137 GLN A C 1
ATOM 1028 O O . GLN A 1 137 ? 14.784 3.859 -8.290 1.00 95.50 137 GLN A O 1
ATOM 1033 N N . VAL A 1 138 ? 16.813 4.765 -8.593 1.00 97.31 138 VAL A N 1
ATOM 1034 C CA . VAL A 1 138 ? 16.285 6.019 -9.148 1.00 97.31 138 VAL A CA 1
ATOM 1035 C C . VAL A 1 138 ? 15.572 5.764 -10.477 1.00 97.31 138 VAL A C 1
ATOM 1037 O O . VAL A 1 138 ? 14.462 6.262 -10.685 1.00 97.31 138 VAL A O 1
ATOM 1040 N N . ALA A 1 139 ? 16.160 4.949 -11.354 1.00 97.50 139 ALA A N 1
ATOM 1041 C CA . ALA A 1 139 ? 15.543 4.567 -12.618 1.00 97.50 139 ALA A CA 1
ATOM 1042 C C . ALA A 1 139 ? 14.289 3.705 -12.410 1.00 97.50 139 ALA A C 1
ATOM 1044 O O . ALA A 1 139 ? 13.254 3.974 -13.026 1.00 97.50 139 ALA A O 1
ATOM 1045 N N . ALA A 1 140 ? 14.347 2.732 -11.494 1.00 97.56 140 ALA A N 1
ATOM 1046 C CA . ALA A 1 140 ? 13.215 1.876 -11.148 1.00 97.56 140 ALA A CA 1
ATOM 1047 C C . ALA A 1 140 ? 12.039 2.684 -10.573 1.00 97.56 140 ALA A C 1
ATOM 1049 O O . ALA A 1 140 ? 10.890 2.509 -10.983 1.00 97.56 140 ALA A O 1
ATOM 1050 N N . ASP A 1 141 ? 12.319 3.632 -9.679 1.00 95.62 141 ASP A N 1
ATOM 1051 C CA . ASP A 1 141 ? 11.325 4.535 -9.110 1.00 95.62 141 ASP A CA 1
ATOM 1052 C C . ASP A 1 141 ? 10.665 5.410 -10.171 1.00 95.62 141 ASP A C 1
ATOM 1054 O O . ASP A 1 141 ? 9.443 5.564 -10.181 1.00 95.62 141 ASP A O 1
ATOM 1058 N N . ARG A 1 142 ? 11.457 6.009 -11.066 1.00 96.75 142 ARG A N 1
ATOM 1059 C CA . ARG A 1 142 ? 10.925 6.865 -12.132 1.00 96.75 142 ARG A CA 1
ATOM 1060 C C . ARG A 1 142 ? 10.070 6.067 -13.112 1.00 96.75 142 ARG A C 1
ATOM 1062 O O . ARG A 1 142 ? 8.990 6.541 -13.465 1.00 96.75 142 ARG A O 1
ATOM 1069 N N . PHE A 1 143 ? 10.489 4.852 -13.469 1.00 96.19 143 PHE A N 1
ATOM 1070 C CA . PHE A 1 143 ? 9.659 3.915 -14.225 1.00 96.19 143 PHE A CA 1
ATOM 1071 C C . PHE A 1 143 ? 8.319 3.683 -13.507 1.00 96.19 143 PHE A C 1
ATOM 1073 O O . PHE A 1 143 ? 7.256 3.917 -14.078 1.00 96.19 143 PHE A O 1
ATOM 1080 N N . CYS A 1 144 ? 8.339 3.343 -12.219 1.00 94.25 144 CYS A N 1
ATOM 1081 C CA . CYS A 1 144 ? 7.114 3.134 -11.449 1.00 94.25 144 CYS A CA 1
ATOM 1082 C C . CYS A 1 144 ? 6.217 4.381 -11.374 1.00 94.25 144 CYS A C 1
ATOM 1084 O O . CYS A 1 144 ? 4.999 4.268 -11.530 1.00 94.25 144 CYS A O 1
ATOM 1086 N N . ARG A 1 145 ? 6.796 5.580 -11.238 1.00 92.75 145 ARG A N 1
ATOM 1087 C CA . ARG A 1 145 ? 6.050 6.851 -11.235 1.00 92.75 145 ARG A CA 1
ATOM 1088 C C . ARG A 1 145 ? 5.385 7.161 -12.571 1.00 92.75 145 ARG A C 1
ATOM 1090 O O . ARG A 1 145 ? 4.271 7.687 -12.572 1.00 92.75 145 ARG A O 1
ATOM 1097 N N . MET A 1 146 ? 6.018 6.812 -13.694 1.00 91.56 146 MET A N 1
ATOM 1098 C CA . MET A 1 146 ? 5.385 6.897 -15.019 1.00 91.56 146 MET A CA 1
ATOM 1099 C C . MET A 1 146 ? 4.176 5.968 -15.138 1.00 91.56 146 MET A C 1
ATOM 1101 O O . MET A 1 146 ? 3.213 6.299 -15.823 1.00 91.56 146 MET A O 1
ATOM 1105 N N . HIS A 1 147 ? 4.219 4.826 -14.454 1.00 88.75 147 HIS A N 1
ATOM 1106 C CA . HIS A 1 147 ? 3.149 3.832 -14.433 1.00 88.75 147 HIS A CA 1
ATOM 1107 C C . HIS A 1 147 ? 2.114 4.059 -13.316 1.00 88.75 147 HIS A C 1
ATOM 1109 O O . HIS A 1 147 ? 1.264 3.201 -13.092 1.00 88.75 147 HIS A O 1
ATOM 1115 N N . GLY A 1 148 ? 2.151 5.216 -12.643 1.00 85.31 148 GLY A N 1
ATOM 1116 C CA . GLY A 1 148 ? 1.137 5.627 -11.666 1.00 85.31 148 GLY A CA 1
ATOM 1117 C C . GLY A 1 148 ? 1.382 5.175 -10.224 1.00 85.31 148 GLY A C 1
ATOM 1118 O O . GLY A 1 148 ? 0.523 5.406 -9.380 1.00 85.31 148 GLY A O 1
ATOM 1119 N N . TYR A 1 149 ? 2.538 4.583 -9.922 1.00 87.69 149 TYR A N 1
ATOM 1120 C CA . TYR A 1 149 ? 2.909 4.139 -8.573 1.00 87.69 149 TYR A CA 1
ATOM 1121 C C . TYR A 1 149 ? 3.756 5.194 -7.841 1.00 87.69 149 TYR A C 1
ATOM 1123 O O . TYR A 1 149 ? 4.370 6.055 -8.475 1.00 87.69 149 TYR A O 1
ATOM 1131 N N . ALA A 1 150 ? 3.843 5.116 -6.510 1.00 85.00 150 ALA A N 1
ATOM 1132 C CA . ALA A 1 150 ? 4.700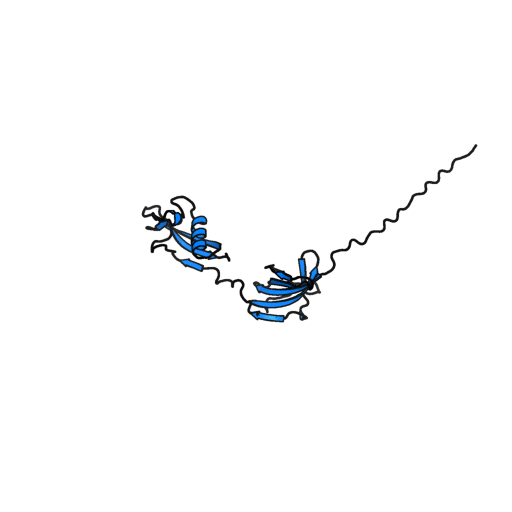 6.010 -5.720 1.00 85.00 150 ALA A CA 1
ATOM 1133 C C . ALA A 1 150 ? 6.205 5.800 -5.995 1.00 85.00 150 ALA A C 1
ATOM 1135 O O . ALA A 1 150 ? 6.986 6.760 -6.053 1.00 85.00 150 ALA A O 1
ATOM 1136 N N . GLY A 1 151 ? 6.609 4.543 -6.207 1.00 88.88 151 GLY A N 1
ATOM 1137 C CA . GLY A 1 151 ? 7.990 4.163 -6.493 1.00 88.88 151 GLY A CA 1
ATOM 1138 C C . GLY A 1 151 ? 8.171 2.657 -6.681 1.00 88.88 151 GLY A C 1
ATOM 1139 O O . GLY A 1 151 ? 7.202 1.905 -6.845 1.00 88.88 151 GLY A O 1
ATOM 1140 N N . SER A 1 152 ? 9.430 2.228 -6.685 1.00 93.44 152 SER A N 1
ATOM 1141 C CA . SER A 1 152 ? 9.821 0.825 -6.746 1.00 93.44 152 SER A CA 1
ATOM 1142 C C . SER A 1 152 ? 9.976 0.242 -5.339 1.00 93.44 152 SER A C 1
ATOM 1144 O O . SER A 1 152 ? 10.487 0.879 -4.422 1.00 93.44 152 SER A O 1
ATOM 1146 N N . ALA A 1 153 ? 9.496 -0.985 -5.163 1.00 90.00 153 ALA A N 1
ATOM 1147 C CA . ALA A 1 153 ? 9.585 -1.753 -3.925 1.00 90.00 153 ALA A CA 1
ATOM 1148 C C . ALA A 1 153 ? 10.624 -2.881 -4.004 1.00 90.00 153 ALA A C 1
ATOM 1150 O O . ALA A 1 153 ? 10.975 -3.447 -2.972 1.00 90.00 153 ALA A O 1
ATOM 1151 N N . ASP A 1 154 ? 11.017 -3.285 -5.215 1.00 93.06 154 ASP A N 1
ATOM 1152 C CA . ASP A 1 154 ? 12.092 -4.245 -5.494 1.00 93.06 154 ASP A CA 1
ATOM 1153 C C . ASP A 1 154 ? 12.438 -4.223 -6.990 1.00 93.06 154 ASP A C 1
ATOM 1155 O O . ASP A 1 154 ? 11.582 -3.879 -7.811 1.00 93.06 154 ASP A O 1
ATOM 1159 N N . TRP A 1 155 ? 13.662 -4.586 -7.361 1.00 97.00 155 TRP A N 1
ATOM 1160 C CA . TRP A 1 155 ? 14.110 -4.627 -8.754 1.00 97.00 155 TRP A CA 1
ATOM 1161 C C . TRP A 1 155 ? 15.419 -5.409 -8.887 1.00 97.00 155 TRP A C 1
ATOM 1163 O O . TRP A 1 155 ? 16.200 -5.526 -7.946 1.00 97.00 155 TRP A O 1
ATOM 1173 N N . ALA A 1 156 ? 15.679 -5.903 -10.094 1.00 97.25 156 ALA A N 1
ATOM 1174 C CA . ALA A 1 156 ? 16.984 -6.424 -10.481 1.00 97.25 156 ALA A CA 1
ATOM 1175 C C . ALA A 1 156 ? 17.267 -6.096 -11.948 1.00 97.25 156 ALA A C 1
ATOM 1177 O O . ALA A 1 156 ? 16.346 -5.903 -12.747 1.00 97.25 156 ALA A O 1
ATOM 1178 N N . HIS A 1 157 ? 18.543 -6.058 -12.313 1.00 98.00 157 HIS A N 1
ATOM 1179 C CA . HIS A 1 157 ? 19.010 -5.873 -13.683 1.00 98.00 157 HIS A CA 1
ATOM 1180 C C . HIS A 1 157 ? 20.125 -6.871 -14.002 1.00 98.00 157 HIS A C 1
ATOM 1182 O O . HIS A 1 157 ? 20.710 -7.493 -13.115 1.00 98.00 157 HIS A O 1
ATOM 1188 N N . ALA A 1 158 ? 20.373 -7.057 -15.291 1.00 97.56 158 ALA A N 1
ATOM 1189 C CA . ALA A 1 158 ? 21.452 -7.888 -15.802 1.00 97.56 158 ALA A CA 1
ATOM 1190 C C . ALA A 1 158 ? 21.932 -7.340 -17.150 1.00 97.56 158 ALA A C 1
ATOM 1192 O O . ALA A 1 158 ? 21.241 -6.531 -17.777 1.00 97.56 158 ALA A O 1
ATOM 1193 N N . ALA A 1 159 ? 23.092 -7.820 -17.606 1.00 97.50 159 ALA A N 1
ATOM 1194 C CA . ALA A 1 159 ? 23.613 -7.529 -18.939 1.00 97.50 159 ALA A CA 1
ATOM 1195 C C . ALA A 1 159 ? 22.544 -7.795 -20.008 1.00 97.50 159 ALA A C 1
ATOM 1197 O O . ALA A 1 159 ? 22.011 -8.903 -20.119 1.00 97.50 159 ALA A O 1
ATOM 1198 N N . HIS A 1 160 ? 22.215 -6.761 -20.780 1.00 96.38 160 HIS A N 1
ATOM 1199 C CA 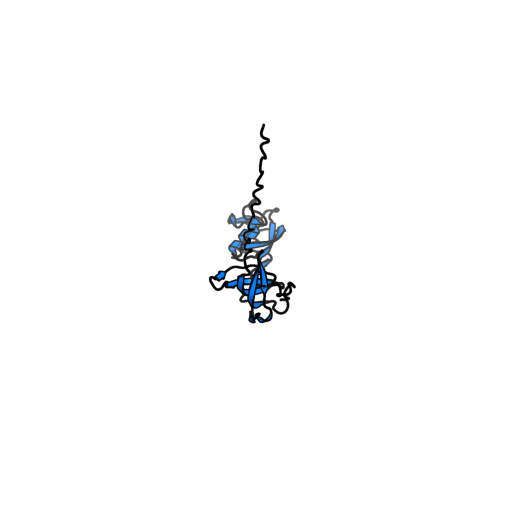. HIS A 1 160 ? 21.235 -6.823 -21.855 1.00 96.38 160 HIS A CA 1
ATOM 1200 C C . HIS A 1 160 ? 21.577 -5.766 -22.899 1.00 96.38 160 HIS A C 1
ATOM 1202 O O . HIS A 1 160 ? 21.931 -4.644 -22.560 1.00 96.38 160 HIS A O 1
ATOM 1208 N N . ARG A 1 161 ? 21.417 -6.109 -24.176 1.00 94.38 161 ARG A N 1
ATOM 1209 C CA . ARG A 1 161 ? 21.584 -5.177 -25.291 1.00 94.38 161 ARG A CA 1
ATOM 1210 C C . ARG A 1 161 ? 20.593 -5.510 -26.415 1.00 94.38 161 ARG A C 1
ATOM 1212 O O . ARG A 1 161 ? 20.398 -6.698 -26.687 1.00 94.38 161 ARG A O 1
ATOM 1219 N N . PRO A 1 162 ? 19.949 -4.513 -27.035 1.00 96.50 162 PRO A N 1
ATOM 1220 C CA . PRO A 1 162 ? 19.969 -3.101 -26.650 1.00 96.50 162 PRO A CA 1
ATOM 1221 C C . PRO A 1 162 ? 19.134 -2.826 -25.381 1.00 96.50 162 PRO A C 1
ATOM 1223 O O . PRO A 1 162 ? 18.267 -3.625 -25.006 1.00 96.50 162 PRO A O 1
ATOM 1226 N N . THR A 1 163 ? 19.378 -1.686 -24.735 1.00 98.00 163 THR A N 1
ATOM 1227 C CA . THR A 1 163 ? 18.542 -1.111 -23.664 1.00 98.00 163 THR A CA 1
ATOM 1228 C C . THR A 1 163 ? 18.157 0.333 -23.982 1.00 98.00 163 THR A C 1
ATOM 1230 O O . THR A 1 163 ? 18.746 0.982 -24.847 1.00 98.00 163 THR A O 1
ATOM 1233 N N . TYR A 1 164 ? 17.125 0.842 -23.312 1.00 98.31 164 TYR A N 1
ATOM 1234 C CA . TYR A 1 164 ? 16.584 2.177 -23.529 1.00 98.31 164 TYR A CA 1
ATOM 1235 C C . TYR A 1 164 ? 16.726 3.048 -22.282 1.00 98.31 164 TYR A C 1
ATOM 1237 O O . TYR A 1 164 ? 16.100 2.777 -21.254 1.00 98.31 164 TYR A O 1
ATOM 1245 N N . VAL A 1 165 ? 17.503 4.125 -22.400 1.00 97.88 165 VAL A N 1
ATOM 1246 C CA . VAL A 1 165 ? 17.705 5.142 -21.362 1.00 97.88 165 VAL A CA 1
ATOM 1247 C C . VAL A 1 165 ? 16.594 6.181 -21.506 1.00 97.88 165 VAL A C 1
ATOM 1249 O O . VAL A 1 165 ? 16.638 7.050 -22.382 1.00 97.88 165 VAL A O 1
ATOM 1252 N N . ILE A 1 166 ? 15.552 6.057 -20.680 1.00 96.62 166 ILE A N 1
ATOM 1253 C CA . ILE A 1 166 ? 14.296 6.809 -20.842 1.00 96.62 166 ILE A CA 1
ATOM 1254 C C . ILE A 1 166 ? 14.512 8.324 -20.717 1.00 96.62 166 ILE A C 1
ATOM 1256 O O . ILE A 1 166 ? 14.004 9.075 -21.551 1.00 96.62 166 ILE A O 1
ATOM 1260 N N . GLY A 1 167 ? 15.269 8.778 -19.715 1.00 94.25 167 GLY A N 1
ATOM 1261 C CA . GLY A 1 167 ? 15.487 10.201 -19.432 1.00 94.25 167 GLY A CA 1
ATOM 1262 C C . GLY A 1 167 ? 16.280 10.942 -20.508 1.00 94.25 167 GLY A C 1
ATOM 1263 O O . GLY A 1 167 ? 16.086 12.145 -20.672 1.00 94.25 167 GLY A O 1
ATOM 1264 N N . ASP A 1 168 ? 17.097 10.218 -21.275 1.00 95.81 168 ASP A N 1
ATOM 1265 C CA . ASP A 1 168 ? 17.889 10.753 -22.389 1.00 95.81 168 ASP A CA 1
ATOM 1266 C C . ASP A 1 168 ? 17.266 10.451 -23.763 1.00 95.81 168 ASP A C 1
ATOM 1268 O O . ASP A 1 168 ? 17.800 10.866 -24.792 1.00 95.81 168 ASP A O 1
ATOM 1272 N N . ASN A 1 169 ? 16.147 9.713 -23.804 1.00 96.25 169 ASN A N 1
ATOM 1273 C CA . ASN A 1 169 ? 15.460 9.299 -25.031 1.00 96.25 169 ASN A CA 1
ATOM 1274 C C . ASN A 1 169 ? 16.402 8.600 -26.041 1.00 96.25 169 ASN A C 1
ATOM 1276 O O . ASN A 1 169 ? 16.333 8.851 -27.247 1.00 96.25 169 ASN A O 1
ATOM 1280 N N . ARG A 1 170 ? 17.278 7.706 -25.559 1.00 95.81 170 ARG A N 1
ATOM 1281 C CA . ARG A 1 170 ? 18.310 7.049 -26.383 1.00 95.81 170 ARG A CA 1
ATOM 1282 C C . ARG A 1 170 ? 18.446 5.552 -26.124 1.00 95.81 170 ARG A C 1
ATOM 1284 O O . ARG A 1 170 ? 18.083 5.051 -25.064 1.00 95.81 170 ARG A O 1
ATOM 1291 N N . VAL A 1 171 ? 19.039 4.868 -27.099 1.00 97.69 171 VAL A N 1
ATOM 1292 C CA . VAL A 1 171 ? 19.406 3.451 -27.017 1.00 97.69 171 VAL A CA 1
ATOM 1293 C C . VAL A 1 171 ? 20.858 3.318 -26.547 1.00 97.69 171 VAL A C 1
ATOM 1295 O O . VAL A 1 171 ? 21.728 4.064 -27.003 1.00 97.69 171 VAL A O 1
ATOM 1298 N N . CYS A 1 172 ? 21.103 2.375 -25.640 1.00 96.56 172 CYS A N 1
ATOM 1299 C CA . CYS A 1 172 ? 22.420 1.856 -25.288 1.00 96.56 172 CYS A CA 1
ATOM 1300 C C . CYS A 1 172 ? 22.564 0.486 -25.969 1.00 96.56 172 CYS A C 1
ATOM 1302 O O . CYS A 1 172 ? 21.750 -0.408 -25.738 1.00 96.56 172 CYS A O 1
ATOM 1304 N N . ASP A 1 173 ? 23.560 0.336 -26.841 1.00 96.75 173 ASP A N 1
ATOM 1305 C CA . ASP A 1 173 ? 23.838 -0.917 -27.571 1.00 96.75 173 ASP A CA 1
ATOM 1306 C C . ASP A 1 173 ? 25.321 -1.313 -27.484 1.00 96.75 173 ASP A C 1
ATOM 1308 O O . ASP A 1 173 ? 25.926 -1.869 -28.394 1.00 96.75 173 ASP A O 1
ATOM 1312 N N . GLU A 1 174 ? 25.928 -0.978 -26.353 1.00 94.38 174 GLU A N 1
ATOM 1313 C CA . GLU A 1 174 ? 27.304 -1.302 -26.010 1.00 94.38 174 GLU A CA 1
ATOM 1314 C C . GLU A 1 174 ? 27.373 -2.534 -25.095 1.00 94.38 174 GLU A C 1
ATOM 1316 O O . GLU A 1 174 ? 26.384 -2.985 -24.513 1.00 94.38 174 GLU A O 1
ATOM 1321 N N . SER A 1 175 ? 28.568 -3.103 -24.932 1.00 93.50 175 SER A N 1
ATOM 1322 C CA . SER A 1 175 ? 28.777 -4.308 -24.110 1.00 93.50 175 SER A CA 1
ATOM 1323 C C . SER A 1 175 ? 28.514 -4.110 -22.614 1.00 93.50 175 SER A C 1
ATOM 1325 O O . SER A 1 175 ? 28.298 -5.094 -21.910 1.00 93.50 175 SER A O 1
ATOM 1327 N N . PHE A 1 176 ? 28.541 -2.867 -22.134 1.00 91.94 176 PHE A N 1
ATOM 1328 C CA . PHE A 1 176 ? 28.305 -2.513 -20.733 1.00 91.94 176 PHE A CA 1
ATOM 1329 C C . PHE A 1 176 ? 26.832 -2.223 -20.416 1.00 91.94 176 PHE A C 1
ATOM 1331 O O . PHE A 1 176 ? 26.517 -1.912 -19.269 1.00 91.94 176 PHE A O 1
ATOM 1338 N N . CYS A 1 177 ? 25.935 -2.270 -21.407 1.00 95.69 177 CYS A N 1
ATOM 1339 C CA . CYS A 1 177 ? 24.528 -1.967 -21.179 1.00 95.69 177 CYS A CA 1
ATOM 1340 C C . CYS A 1 177 ? 23.866 -3.061 -20.334 1.00 95.69 177 CYS A C 1
ATOM 1342 O O . CYS A 1 177 ? 24.076 -4.267 -20.514 1.00 95.69 177 CYS A O 1
ATOM 1344 N N . GLU A 1 178 ? 23.029 -2.621 -19.404 1.00 97.81 178 GLU A N 1
ATOM 1345 C CA . GLU A 1 178 ? 22.303 -3.489 -18.493 1.00 97.81 178 GLU A CA 1
ATOM 1346 C C . GLU A 1 178 ? 20.858 -3.025 -18.404 1.00 97.81 178 GLU A C 1
ATOM 1348 O O . GLU A 1 178 ? 20.563 -1.833 -18.328 1.00 97.81 178 GLU A O 1
ATOM 1353 N N . GLY A 1 179 ? 19.944 -3.987 -18.412 1.00 97.50 179 GLY A N 1
ATOM 1354 C CA . GLY A 1 179 ? 18.517 -3.725 -18.399 1.00 97.50 179 GLY A CA 1
ATOM 1355 C C . GLY A 1 179 ? 17.828 -4.415 -17.238 1.00 97.50 179 GLY A C 1
ATOM 1356 O O . GLY A 1 179 ? 18.260 -5.479 -16.785 1.00 97.50 179 GLY A O 1
ATOM 1357 N N . PHE A 1 180 ? 16.721 -3.839 -16.781 1.00 98.50 180 PHE A N 1
ATOM 1358 C CA . PHE A 1 180 ? 15.935 -4.429 -15.701 1.00 98.50 180 PHE A CA 1
ATOM 1359 C C . PHE A 1 180 ? 15.382 -5.809 -16.088 1.00 98.50 180 PHE A C 1
ATOM 1361 O O . PHE A 1 180 ? 14.652 -5.961 -17.069 1.00 98.50 180 PHE A O 1
ATOM 1368 N N . THR A 1 181 ? 15.688 -6.834 -15.296 1.00 98.12 181 THR A N 1
ATOM 1369 C CA . THR A 1 181 ? 15.089 -8.169 -15.426 1.00 98.12 181 THR A CA 1
ATOM 1370 C C . THR A 1 181 ? 13.704 -8.198 -14.795 1.00 98.12 181 THR A C 1
ATOM 1372 O O . THR A 1 181 ? 12.806 -8.862 -15.315 1.00 98.12 181 THR A O 1
ATOM 1375 N N . TYR A 1 182 ? 13.495 -7.424 -13.728 1.00 97.62 182 TYR A N 1
ATOM 1376 C CA . TYR A 1 182 ? 12.173 -7.091 -13.220 1.00 97.62 182 TYR A CA 1
ATOM 1377 C C . TYR A 1 182 ? 12.171 -5.775 -12.435 1.00 97.62 182 TYR A C 1
ATOM 1379 O O . TYR A 1 182 ? 13.193 -5.363 -11.887 1.00 97.62 182 TYR A O 1
ATOM 1387 N N . ILE A 1 183 ? 10.995 -5.151 -12.344 1.00 97.62 183 ILE A N 1
ATOM 1388 C CA . ILE A 1 183 ? 10.711 -4.045 -11.421 1.00 97.62 183 ILE A CA 1
ATOM 1389 C C . ILE A 1 183 ? 9.376 -4.322 -10.731 1.00 97.62 183 ILE A C 1
ATOM 1391 O O . ILE A 1 183 ? 8.354 -4.491 -11.396 1.00 97.62 183 ILE A O 1
ATOM 1395 N N . ARG A 1 184 ? 9.363 -4.343 -9.399 1.00 94.75 184 ARG A N 1
ATOM 1396 C CA . ARG A 1 184 ? 8.148 -4.370 -8.583 1.00 94.75 184 ARG A CA 1
ATOM 1397 C C . ARG A 1 184 ? 7.797 -2.947 -8.175 1.00 94.75 184 ARG A C 1
ATOM 1399 O O . ARG A 1 184 ? 8.433 -2.383 -7.291 1.00 94.75 184 ARG A O 1
ATOM 1406 N N . CYS A 1 185 ? 6.771 -2.381 -8.791 1.00 92.75 185 CYS A N 1
ATOM 1407 C CA . CYS A 1 185 ? 6.221 -1.089 -8.399 1.00 92.75 185 CYS A CA 1
ATOM 1408 C C . CYS A 1 185 ? 5.241 -1.245 -7.239 1.00 92.75 185 CYS A C 1
ATOM 1410 O O . CYS A 1 185 ? 4.581 -2.280 -7.147 1.00 92.75 185 CYS A O 1
ATOM 1412 N N . GLY A 1 186 ? 5.134 -0.237 -6.373 1.00 85.56 186 GLY A N 1
ATOM 1413 C CA . GLY A 1 186 ? 4.208 -0.255 -5.243 1.00 85.56 186 GLY A CA 1
ATOM 1414 C C . GLY A 1 186 ? 3.997 1.110 -4.585 1.00 85.56 186 GLY A C 1
ATOM 1415 O O . GLY A 1 186 ? 4.692 2.080 -4.890 1.00 85.56 186 GLY A O 1
ATOM 1416 N N . GLY A 1 187 ? 3.035 1.145 -3.661 1.00 66.88 187 GLY A N 1
ATOM 1417 C CA . GLY A 1 187 ? 2.686 2.315 -2.851 1.00 66.88 187 GLY A CA 1
ATOM 1418 C C . GLY A 1 187 ? 1.662 3.246 -3.524 1.00 66.88 187 GLY A C 1
ATOM 1419 O O . GLY A 1 187 ? 1.759 3.471 -4.736 1.00 66.88 187 GLY A O 1
ATOM 1420 N N . PRO A 1 188 ? 0.677 3.780 -2.772 1.00 53.06 188 PRO A N 1
ATOM 1421 C CA . PRO A 1 188 ? -0.259 4.778 -3.285 1.00 53.06 188 PRO A CA 1
ATOM 1422 C C . PRO A 1 188 ? 0.459 6.113 -3.529 1.00 53.06 188 PRO A C 1
ATOM 1424 O O . PRO A 1 188 ? 1.314 6.515 -2.738 1.00 53.06 188 PRO A O 1
ATOM 1427 N N . LYS A 1 189 ? 0.132 6.754 -4.654 1.00 48.62 189 LYS A N 1
ATOM 1428 C CA . LYS A 1 189 ? 0.639 8.071 -5.056 1.00 48.62 189 LYS A CA 1
ATOM 1429 C C . LYS A 1 189 ? -0.115 9.198 -4.360 1.00 48.62 189 LYS A C 1
ATOM 1431 O O . LYS A 1 189 ? -1.345 9.046 -4.199 1.00 48.62 189 LYS A O 1
#

Foldseek 3Di:
DDDDDDDDPPPPPPPPPDPPPFPDWQKWKFKAAQAPQWGFTQWIGSVVDIDGDTDTAQEAAPVRHTDGCVVQHQFTWMFIATQHPPRHTHTHPVRIDTPGGPPDPDDVPPQKDKDAQDDDPNFFAWQALDDVPCGHQSSLQVVLVVVQFNGFPDWDKDQDPFHANNNVRDTDGDRPTIGIRMTMGHDHD

pLDDT: mean 85.26, std 16.93, range [39.47, 98.5]